Protein AF-A0A2P5YGM0-F1 (afdb_monomer_lite)

pLDDT: mean 76.45, std 23.01, range [28.39, 98.81]

Structure (mmCIF, N/CA/C/O backbone):
data_AF-A0A2P5YGM0-F1
#
_entry.id   AF-A0A2P5YGM0-F1
#
loop_
_atom_site.group_PDB
_atom_site.id
_atom_site.type_symbol
_atom_site.label_atom_id
_atom_site.label_alt_id
_atom_site.label_comp_id
_atom_site.label_asym_id
_atom_site.label_entity_id
_atom_site.label_seq_id
_atom_site.pdbx_PDB_ins_code
_atom_site.Cartn_x
_atom_site.Cartn_y
_atom_site.Cartn_z
_atom_site.occupancy
_atom_site.B_iso_or_equiv
_atom_site.auth_seq_id
_atom_site.auth_comp_id
_atom_site.auth_asym_id
_atom_site.auth_atom_id
_atom_site.pdbx_PDB_model_num
ATOM 1 N N . MET A 1 1 ? 9.571 -26.011 70.686 1.00 43.38 1 MET A N 1
ATOM 2 C CA . MET A 1 1 ? 8.141 -25.905 70.320 1.00 43.38 1 MET A CA 1
ATOM 3 C C . MET A 1 1 ? 8.052 -25.762 68.805 1.00 43.38 1 MET A C 1
ATOM 5 O O . MET A 1 1 ? 8.140 -24.656 68.299 1.00 43.38 1 MET A O 1
ATOM 9 N N . GLY A 1 2 ? 8.007 -26.881 68.075 1.00 46.72 2 GLY A N 1
ATOM 10 C CA . GLY A 1 2 ? 7.856 -26.886 66.615 1.00 46.72 2 GLY A CA 1
ATOM 11 C C . GLY A 1 2 ? 6.379 -27.016 66.264 1.00 46.72 2 GLY A C 1
ATOM 12 O O . GLY A 1 2 ? 5.784 -28.062 66.522 1.00 46.72 2 GLY A O 1
ATOM 13 N N . GLY A 1 3 ? 5.776 -25.937 65.766 1.00 52.31 3 GLY A N 1
ATOM 14 C CA . GLY A 1 3 ? 4.362 -25.896 65.406 1.00 52.31 3 GLY A CA 1
ATOM 15 C C . GLY A 1 3 ? 4.064 -26.832 64.237 1.00 52.31 3 GLY A C 1
ATOM 16 O O . GLY A 1 3 ? 4.643 -26.696 63.163 1.00 52.31 3 GLY A O 1
ATOM 17 N N . LYS A 1 4 ? 3.154 -27.785 64.453 1.00 53.56 4 LYS A N 1
ATOM 18 C CA . LYS A 1 4 ? 2.590 -28.628 63.397 1.00 53.56 4 LYS A CA 1
ATOM 19 C C . LYS A 1 4 ? 1.700 -27.749 62.522 1.00 53.56 4 LYS A C 1
ATOM 21 O O . LYS A 1 4 ? 0.548 -27.506 62.870 1.00 53.56 4 LYS A O 1
ATOM 26 N N . ILE A 1 5 ? 2.240 -27.255 61.412 1.00 55.25 5 ILE A N 1
ATOM 27 C CA . ILE A 1 5 ? 1.427 -26.648 60.358 1.00 55.25 5 ILE A CA 1
ATOM 28 C C . ILE A 1 5 ? 0.527 -27.762 59.818 1.00 55.25 5 ILE A C 1
ATOM 30 O O . ILE A 1 5 ? 0.999 -28.755 59.266 1.00 55.25 5 ILE A O 1
ATOM 34 N N . THR A 1 6 ? -0.772 -27.652 60.083 1.00 60.69 6 THR A N 1
ATOM 35 C CA . THR A 1 6 ? -1.773 -28.634 59.675 1.00 60.69 6 THR A CA 1
ATOM 36 C C . THR A 1 6 ? -1.881 -28.652 58.152 1.00 60.69 6 THR A C 1
ATOM 38 O O . THR A 1 6 ? -1.946 -27.613 57.502 1.00 60.69 6 THR A O 1
ATOM 41 N N . MET A 1 7 ? -1.916 -29.853 57.572 1.00 57.56 7 MET A N 1
ATOM 42 C CA . MET A 1 7 ? -1.918 -30.105 56.121 1.00 57.56 7 MET A CA 1
ATOM 43 C C . MET A 1 7 ? -3.051 -29.375 55.365 1.00 57.56 7 MET A C 1
ATOM 45 O O . MET A 1 7 ? -2.919 -29.074 54.183 1.00 57.56 7 MET A O 1
ATOM 49 N N . ALA A 1 8 ? -4.133 -29.016 56.065 1.00 53.56 8 ALA A N 1
ATOM 50 C CA . ALA A 1 8 ? -5.226 -28.196 55.544 1.00 53.56 8 ALA A CA 1
ATOM 51 C C . ALA A 1 8 ? -4.811 -26.741 55.237 1.00 53.56 8 ALA A C 1
ATOM 53 O O . ALA A 1 8 ? -5.267 -26.179 54.246 1.00 53.56 8 ALA A O 1
ATOM 54 N N . ALA A 1 9 ? -3.909 -26.143 56.026 1.00 55.66 9 ALA A N 1
ATOM 55 C CA . ALA A 1 9 ? -3.383 -24.801 55.757 1.00 55.66 9 ALA A CA 1
ATOM 56 C C . ALA A 1 9 ? -2.480 -24.783 54.509 1.00 55.66 9 ALA A C 1
ATOM 58 O O . ALA A 1 9 ? -2.493 -23.819 53.749 1.00 55.66 9 ALA A O 1
ATOM 59 N N . LEU A 1 10 ? -1.761 -25.882 54.247 1.00 53.88 10 LEU A N 1
ATOM 60 C CA . LEU A 1 10 ? -0.976 -26.070 53.022 1.00 53.88 10 LEU A CA 1
ATOM 61 C C . LEU A 1 10 ? -1.865 -26.186 51.772 1.00 53.88 10 LEU A C 1
ATOM 63 O O . LEU A 1 10 ? -1.528 -25.611 50.744 1.00 53.88 10 LEU A O 1
ATOM 67 N N . LEU A 1 11 ? -3.019 -26.855 51.864 1.00 52.53 11 LEU A N 1
ATOM 68 C CA . LEU A 1 11 ? -3.968 -27.008 50.750 1.00 52.53 11 LEU A CA 1
ATOM 69 C C . LEU A 1 11 ? -4.703 -25.706 50.383 1.00 52.53 11 LEU A C 1
ATOM 71 O O . LEU A 1 11 ? -4.914 -25.445 49.201 1.00 52.53 11 LEU A O 1
ATOM 75 N N . VAL A 1 12 ? -5.042 -24.857 51.360 1.00 54.00 12 VAL A N 1
ATOM 76 C CA . VAL A 1 12 ? -5.681 -23.550 51.095 1.00 54.00 12 VAL A CA 1
ATOM 77 C C . VAL A 1 12 ? -4.694 -22.554 50.470 1.00 54.00 12 VAL A C 1
ATOM 79 O O . VAL A 1 12 ? -5.065 -21.817 49.559 1.00 54.00 12 VAL A O 1
ATOM 82 N N . ILE A 1 13 ? -3.419 -22.576 50.879 1.00 54.00 13 ILE A N 1
ATOM 83 C CA . ILE A 1 13 ? -2.368 -21.747 50.260 1.00 54.00 13 ILE A CA 1
ATOM 84 C C . ILE A 1 13 ? -2.031 -22.253 48.844 1.00 54.00 13 ILE A C 1
ATOM 86 O O . ILE A 1 13 ? -1.757 -21.446 47.958 1.00 54.00 13 ILE A O 1
ATOM 90 N N . LEU A 1 14 ? -2.114 -23.564 48.581 1.00 50.53 14 LEU A N 1
ATOM 91 C CA . LEU A 1 14 ? -1.924 -24.113 47.231 1.00 50.53 14 LEU A CA 1
ATOM 92 C C . LEU A 1 14 ? -3.076 -23.740 46.276 1.00 50.53 14 LEU A C 1
ATOM 94 O O . LEU A 1 14 ? -2.826 -23.453 45.109 1.00 50.53 14 LEU A O 1
ATOM 98 N N . ALA A 1 15 ? -4.320 -23.683 46.767 1.00 50.81 15 ALA A N 1
ATOM 99 C CA . ALA A 1 15 ? -5.490 -23.309 45.965 1.00 50.81 15 ALA A CA 1
ATOM 100 C C . ALA A 1 15 ? -5.581 -21.796 45.673 1.00 50.81 15 ALA A C 1
ATOM 102 O O . ALA A 1 15 ? -6.051 -21.405 44.607 1.00 50.81 15 ALA A O 1
ATOM 103 N N . ALA A 1 16 ? -5.086 -20.933 46.569 1.00 50.22 16 ALA A N 1
ATOM 104 C CA . ALA A 1 16 ? -5.074 -19.480 46.359 1.00 50.22 16 ALA A CA 1
ATOM 105 C C . ALA A 1 16 ? -4.052 -19.008 45.300 1.00 50.22 16 ALA A C 1
ATOM 107 O O . ALA A 1 16 ? -4.175 -17.900 44.787 1.00 50.22 16 ALA A O 1
ATOM 108 N N . ASN A 1 17 ? -3.078 -19.848 44.926 1.00 45.28 17 ASN A N 1
ATOM 109 C CA . ASN A 1 17 ? -2.113 -19.561 43.856 1.00 45.28 17 ASN A CA 1
ATOM 110 C C . ASN A 1 17 ? -2.607 -19.969 42.449 1.00 45.28 17 ASN A C 1
ATOM 112 O O . ASN A 1 17 ? -1.866 -19.812 41.479 1.00 45.28 17 ASN A O 1
ATOM 116 N N . LEU A 1 18 ? -3.841 -20.480 42.314 1.00 44.69 18 LEU A N 1
ATOM 117 C CA . LEU A 1 18 ? -4.421 -20.900 41.027 1.00 44.69 18 LEU A CA 1
ATOM 118 C C . LEU A 1 18 ? -5.352 -19.869 40.365 1.00 44.69 18 LEU A C 1
ATOM 120 O O . LEU A 1 18 ? -5.967 -20.173 39.347 1.00 44.69 18 LEU A O 1
ATOM 124 N N . LEU A 1 19 ? -5.432 -18.642 40.880 1.00 44.03 19 LEU A N 1
ATOM 125 C CA . LEU A 1 19 ? -6.043 -17.524 40.154 1.00 44.03 19 LEU A CA 1
ATOM 126 C C . LEU A 1 19 ? -4.950 -16.754 39.410 1.00 44.03 19 LEU A C 1
ATOM 128 O O . LEU A 1 19 ? -4.608 -15.627 39.758 1.00 44.03 19 LEU A O 1
ATOM 132 N N . GLN A 1 20 ? -4.373 -17.380 38.384 1.00 43.25 20 GLN A N 1
ATOM 133 C CA . GLN A 1 20 ? -3.603 -16.637 37.391 1.00 43.25 20 GLN A CA 1
ATOM 134 C C . GLN A 1 20 ? -4.600 -15.839 36.549 1.00 43.25 20 GLN A C 1
ATOM 136 O O . GLN A 1 20 ? -5.158 -16.337 35.577 1.00 43.25 20 GLN A O 1
ATOM 141 N N . SER A 1 21 ? -4.874 -14.601 36.956 1.00 47.00 21 SER A N 1
ATOM 142 C CA . SER A 1 21 ? -5.505 -13.614 36.088 1.00 47.00 21 SER A CA 1
ATOM 143 C C . SER A 1 21 ? -4.561 -13.371 34.911 1.00 47.00 21 SER A C 1
ATOM 145 O O . SER A 1 21 ? -3.536 -12.703 35.062 1.00 47.00 21 SER A O 1
ATOM 147 N N . THR A 1 22 ? -4.860 -13.951 33.753 1.00 53.19 22 THR A N 1
ATOM 148 C CA . THR A 1 22 ? -4.164 -13.641 32.505 1.00 53.19 22 THR A CA 1
ATOM 149 C C . THR A 1 22 ? -4.556 -12.224 32.101 1.00 53.19 22 THR A C 1
ATOM 151 O O . THR A 1 22 ? -5.590 -12.014 31.469 1.00 53.19 22 THR A O 1
ATOM 154 N N . TYR A 1 23 ? -3.794 -11.223 32.539 1.00 60.94 23 TYR A N 1
ATOM 155 C CA . TYR A 1 23 ? -3.997 -9.858 32.067 1.00 60.94 23 TYR A CA 1
ATOM 156 C C . TYR A 1 23 ? -3.579 -9.802 30.597 1.00 60.94 23 TYR A C 1
ATOM 158 O O . TYR A 1 23 ? -2.412 -10.041 30.285 1.00 60.94 23 TYR A O 1
ATOM 166 N N . GLY A 1 24 ? -4.526 -9.509 29.704 1.00 73.94 24 GLY A N 1
ATOM 167 C CA . GLY A 1 24 ? -4.191 -9.155 28.329 1.00 73.94 24 GLY A CA 1
ATOM 168 C C . GLY A 1 24 ? -3.326 -7.894 28.287 1.00 73.94 24 GLY A C 1
ATOM 169 O O . GLY A 1 24 ? -3.369 -7.051 29.193 1.00 73.94 24 GLY A O 1
ATOM 170 N N . ARG A 1 25 ? -2.506 -7.772 27.245 1.00 86.94 25 ARG A N 1
ATOM 171 C CA . ARG A 1 25 ? -1.669 -6.596 26.991 1.00 86.94 25 ARG A CA 1
ATOM 172 C C . ARG A 1 25 ? -2.545 -5.379 26.734 1.00 86.94 25 ARG A C 1
ATOM 174 O O . ARG A 1 25 ? -3.664 -5.482 26.251 1.00 86.94 25 ARG A O 1
ATOM 181 N N . THR A 1 26 ? -2.032 -4.201 27.070 1.00 88.06 26 THR A N 1
ATOM 182 C CA . THR A 1 26 ? -2.697 -2.931 26.768 1.00 88.06 26 THR A CA 1
ATOM 183 C C . THR A 1 26 ? -1.887 -2.184 25.714 1.00 88.06 26 THR A C 1
ATOM 185 O O . THR A 1 26 ? -0.702 -1.939 25.929 1.00 88.06 26 THR A O 1
ATOM 188 N N . TYR A 1 27 ? -2.529 -1.801 24.612 1.00 92.56 27 TYR A N 1
ATOM 189 C CA . TYR A 1 27 ? -1.937 -1.043 23.512 1.00 92.56 27 TYR A CA 1
ATOM 190 C C . TYR A 1 27 ? -2.571 0.345 23.437 1.00 92.56 27 TYR A C 1
ATOM 192 O O . TYR A 1 27 ? -3.792 0.470 23.364 1.00 92.56 27 TYR A O 1
ATOM 200 N N . THR A 1 28 ? -1.751 1.392 23.452 1.00 94.81 28 THR A N 1
ATOM 201 C CA . THR A 1 28 ? -2.222 2.769 23.259 1.00 94.81 28 THR A CA 1
ATOM 202 C C . THR A 1 28 ? -2.234 3.091 21.772 1.00 94.81 28 THR A C 1
ATOM 204 O O . THR A 1 28 ? -1.173 3.190 21.167 1.00 94.81 28 THR A O 1
ATOM 207 N N . VAL A 1 29 ? -3.422 3.252 21.190 1.00 96.25 29 VAL A N 1
ATOM 208 C CA . VAL A 1 29 ? -3.609 3.492 19.752 1.00 96.25 29 VAL A CA 1
ATOM 209 C C . VAL A 1 29 ? -2.971 4.817 19.341 1.00 96.25 29 VAL A C 1
ATOM 211 O O . VAL A 1 29 ? -3.269 5.857 19.933 1.00 96.25 29 VAL A O 1
ATOM 214 N N . GLY A 1 30 ? -2.085 4.769 18.342 1.00 90.38 30 GLY A N 1
ATOM 215 C CA . GLY A 1 30 ? -1.293 5.911 17.881 1.00 90.38 30 GLY A CA 1
ATOM 216 C C . GLY A 1 30 ? -0.170 6.332 18.839 1.00 90.38 30 GLY A C 1
ATOM 217 O O . GLY A 1 30 ? 0.372 7.424 18.690 1.00 90.38 30 GLY A O 1
ATOM 218 N N . ASP A 1 31 ? 0.166 5.524 19.847 1.00 90.69 31 ASP A N 1
ATOM 219 C CA . ASP A 1 31 ? 1.214 5.786 20.843 1.00 90.69 31 ASP A CA 1
ATOM 220 C C . ASP A 1 31 ? 1.106 7.188 21.485 1.00 90.69 31 ASP A C 1
ATOM 222 O O . ASP A 1 31 ? 0.111 7.507 22.139 1.00 90.69 31 ASP A O 1
ATOM 226 N N . SER A 1 32 ? 2.124 8.041 21.331 1.00 86.56 32 SER A N 1
ATOM 227 C CA . SER A 1 32 ? 2.125 9.419 21.846 1.00 86.56 32 SER A CA 1
ATOM 228 C C . SER A 1 32 ? 1.265 10.381 21.019 1.00 86.56 32 SER A C 1
ATOM 230 O O . SER A 1 32 ? 0.883 11.436 21.522 1.00 86.56 32 SER A O 1
ATOM 232 N N . THR A 1 33 ? 0.946 10.022 19.772 1.00 89.88 33 THR A N 1
ATOM 233 C CA . THR A 1 33 ? 0.073 10.790 18.873 1.00 89.88 33 THR A CA 1
ATOM 234 C C . THR A 1 33 ? -1.400 10.661 19.275 1.00 89.88 33 THR A C 1
ATOM 236 O O . THR A 1 33 ? -2.141 11.641 19.161 1.00 89.88 33 THR A O 1
ATOM 239 N N . GLY A 1 34 ? -1.810 9.493 19.777 1.00 93.12 34 GLY A N 1
ATOM 240 C CA . GLY A 1 34 ? -3.189 9.205 20.180 1.00 93.12 34 GLY A CA 1
ATOM 241 C C . GLY A 1 34 ? -4.155 9.002 19.007 1.00 93.12 34 GLY A C 1
ATOM 242 O O . GLY A 1 34 ? -3.745 8.870 17.858 1.00 93.12 34 GLY A O 1
ATOM 243 N N . TRP A 1 35 ? -5.458 8.996 19.310 1.00 97.88 35 TRP A N 1
ATOM 244 C CA . TRP A 1 35 ? -6.546 8.819 18.346 1.00 97.88 35 TRP A CA 1
ATOM 245 C C . TRP A 1 35 ? -7.043 10.171 17.815 1.00 97.88 35 TRP A C 1
ATOM 247 O O . TRP A 1 35 ? -7.955 10.791 18.364 1.00 97.88 35 TRP A O 1
ATOM 257 N N . ARG A 1 36 ? -6.437 10.628 16.723 1.00 96.25 36 ARG A N 1
ATOM 258 C CA . ARG A 1 36 ? -6.759 11.855 15.979 1.00 96.25 36 ARG A CA 1
ATOM 259 C C . ARG A 1 36 ? -6.808 11.624 14.463 1.00 96.25 36 ARG A C 1
ATOM 261 O O . ARG A 1 36 ? -6.440 10.557 13.986 1.00 96.25 36 ARG A O 1
ATOM 268 N N . ILE A 1 37 ? -7.189 12.643 13.699 1.00 95.31 37 ILE A N 1
ATOM 269 C CA . ILE A 1 37 ? -6.966 12.642 12.247 1.00 95.31 37 ILE A CA 1
ATOM 270 C C . ILE A 1 37 ? -5.443 12.684 11.991 1.00 95.31 37 ILE A C 1
ATOM 272 O O . ILE A 1 37 ? -4.769 13.566 12.552 1.00 95.31 37 ILE A O 1
ATOM 276 N N . PRO A 1 38 ? -4.878 11.738 11.218 1.00 90.81 38 PRO A N 1
ATOM 277 C CA . PRO A 1 38 ? -3.488 11.797 10.784 1.00 90.81 38 PRO A CA 1
ATOM 278 C C . PRO A 1 38 ? -3.149 13.117 10.081 1.00 90.81 38 PRO A C 1
ATOM 280 O O . PRO A 1 38 ? -3.990 13.792 9.495 1.00 90.81 38 PRO A O 1
ATOM 283 N N . THR A 1 39 ? -1.894 13.537 10.187 1.00 82.50 39 THR A N 1
ATOM 284 C CA . THR A 1 39 ? -1.400 14.780 9.570 1.00 82.50 39 THR A CA 1
ATOM 285 C C . THR A 1 39 ? -0.560 14.455 8.340 1.00 82.50 39 THR A C 1
ATOM 287 O O . THR A 1 39 ? -0.045 13.348 8.239 1.00 82.50 39 THR A O 1
ATOM 290 N N . ASN A 1 40 ? -0.343 15.436 7.458 1.00 77.00 40 ASN A N 1
ATOM 291 C CA . ASN A 1 40 ? 0.450 15.288 6.226 1.00 77.00 40 ASN A CA 1
ATOM 292 C C . ASN A 1 40 ? -0.138 14.292 5.214 1.00 77.00 40 ASN A C 1
ATOM 294 O O . ASN A 1 40 ? 0.616 13.710 4.446 1.00 77.00 40 ASN A O 1
ATOM 298 N N . ASN A 1 41 ? -1.463 14.105 5.222 1.00 73.31 41 ASN A N 1
ATOM 299 C CA . ASN A 1 41 ? -2.163 13.151 4.354 1.00 73.31 41 ASN A CA 1
ATOM 300 C C . ASN A 1 41 ? -1.617 11.713 4.483 1.00 73.31 41 ASN A C 1
ATOM 302 O O . ASN A 1 41 ? -1.584 10.977 3.505 1.00 73.31 41 ASN A O 1
ATOM 306 N N . ASN A 1 42 ? -1.133 11.339 5.676 1.00 76.75 42 ASN A N 1
ATOM 307 C CA . ASN A 1 42 ? -0.729 9.966 5.965 1.00 76.75 42 ASN A CA 1
ATOM 308 C C . ASN A 1 42 ? -1.956 9.153 6.393 1.00 76.75 42 ASN A C 1
ATOM 310 O O . ASN A 1 42 ? -2.204 8.987 7.591 1.00 76.75 42 ASN A O 1
ATOM 314 N N . ASP A 1 43 ? -2.725 8.693 5.414 1.00 77.75 43 ASP A N 1
ATOM 315 C CA . ASP A 1 43 ? -3.945 7.925 5.662 1.00 77.75 43 ASP A CA 1
ATOM 316 C C . ASP A 1 43 ? -3.656 6.531 6.257 1.00 77.75 43 ASP A C 1
ATOM 318 O O . ASP A 1 43 ? -4.520 5.980 6.938 1.00 77.75 43 ASP A O 1
ATOM 322 N N . ASP A 1 44 ? -2.419 6.035 6.122 1.00 82.88 44 ASP A N 1
ATOM 323 C CA . ASP A 1 44 ? -1.964 4.721 6.601 1.00 82.88 44 ASP A CA 1
ATOM 324 C C . ASP A 1 44 ? -1.422 4.747 8.046 1.00 82.88 44 ASP A C 1
ATOM 326 O O . ASP A 1 44 ? -1.031 3.722 8.598 1.00 82.88 44 ASP A O 1
ATOM 330 N N . PHE A 1 45 ? -1.422 5.906 8.719 1.00 87.75 45 PHE A N 1
ATOM 331 C CA . PHE A 1 45 ? -0.787 6.086 10.035 1.00 87.75 45 PHE A CA 1
ATOM 332 C C . PHE A 1 45 ? -1.193 5.045 11.098 1.00 87.75 45 PHE A C 1
ATOM 334 O O . PHE A 1 45 ? -0.376 4.650 11.933 1.00 87.75 45 PHE A O 1
ATOM 341 N N . TYR A 1 46 ? -2.468 4.651 11.142 1.00 92.75 46 TYR A N 1
ATOM 342 C CA . TYR A 1 46 ? -2.935 3.667 12.124 1.00 92.75 46 TYR A CA 1
ATOM 343 C C . TYR A 1 46 ? -2.685 2.231 11.703 1.00 92.75 46 TYR A C 1
ATOM 345 O O . TYR A 1 46 ? -2.550 1.385 12.587 1.00 92.75 46 TYR A O 1
ATOM 353 N N . ASP A 1 47 ? -2.594 1.981 10.403 1.00 86.00 47 ASP A N 1
ATOM 354 C CA . ASP A 1 47 ? -2.221 0.682 9.863 1.00 86.00 47 ASP A CA 1
ATOM 355 C C . ASP A 1 47 ? -0.728 0.450 10.175 1.00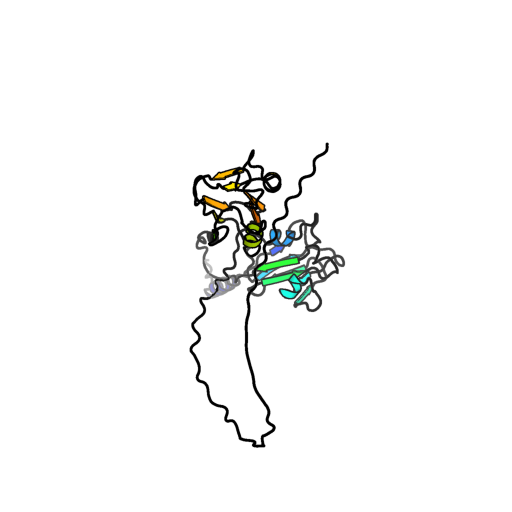 86.00 47 ASP A C 1
ATOM 357 O O . ASP A 1 47 ? -0.388 -0.525 10.846 1.00 86.00 47 ASP A O 1
ATOM 361 N N . ASP A 1 48 ? 0.130 1.449 9.923 1.00 83.62 48 ASP A N 1
ATOM 362 C CA . ASP A 1 48 ? 1.531 1.491 10.380 1.00 83.62 48 ASP A CA 1
ATOM 363 C C . ASP A 1 48 ? 1.655 1.317 11.904 1.00 83.62 48 ASP A C 1
ATOM 365 O O . ASP A 1 48 ? 2.583 0.689 12.424 1.00 83.62 48 ASP A O 1
ATOM 369 N N . TRP A 1 49 ? 0.734 1.913 12.670 1.00 89.56 49 TRP A N 1
ATOM 370 C CA . TRP A 1 49 ? 0.720 1.739 14.118 1.00 89.56 49 TRP A CA 1
ATOM 371 C C . TRP A 1 49 ? 0.299 0.322 14.511 1.00 89.56 49 TRP A C 1
ATOM 373 O O . TRP A 1 49 ? 0.806 -0.190 15.506 1.00 89.56 49 TRP A O 1
ATOM 383 N N . ALA A 1 50 ? -0.620 -0.325 13.805 1.00 88.75 50 ALA A N 1
ATOM 384 C CA . ALA A 1 50 ? -1.014 -1.698 14.103 1.00 88.75 50 ALA A CA 1
ATOM 385 C C . ALA A 1 50 ? 0.119 -2.691 13.798 1.00 88.75 50 ALA A C 1
ATOM 387 O O . ALA A 1 50 ? 0.216 -3.733 14.455 1.00 88.75 50 ALA A O 1
ATOM 388 N N . ASP A 1 51 ? 1.012 -2.340 12.873 1.00 77.00 51 ASP A N 1
ATOM 389 C CA . ASP A 1 51 ? 2.105 -3.197 12.437 1.00 77.00 51 ASP A CA 1
ATOM 390 C C . ASP A 1 51 ? 3.025 -3.657 13.582 1.00 77.00 51 ASP A C 1
ATOM 392 O O . ASP A 1 51 ? 3.357 -2.937 14.534 1.00 77.00 51 ASP A O 1
ATOM 396 N N . ASN A 1 52 ? 3.481 -4.909 13.464 1.00 68.50 52 ASN A N 1
ATOM 397 C CA . ASN A 1 52 ? 4.330 -5.625 14.428 1.00 68.50 52 ASN A CA 1
ATOM 398 C C . ASN A 1 52 ? 3.721 -5.813 15.831 1.00 68.50 52 ASN A C 1
ATOM 400 O O . ASN A 1 52 ? 4.446 -6.133 16.780 1.00 68.50 52 ASN A O 1
ATOM 404 N N . LYS A 1 53 ? 2.406 -5.626 15.992 1.00 81.44 53 LYS A N 1
ATOM 405 C CA . LYS A 1 53 ? 1.698 -5.921 17.241 1.00 81.44 53 LYS A CA 1
ATOM 406 C C . LYS A 1 53 ? 0.916 -7.219 17.098 1.00 81.44 53 LYS A C 1
ATOM 408 O O . LYS A 1 53 ? 0.087 -7.379 16.212 1.00 81.44 53 LYS A O 1
ATOM 413 N N . ASP A 1 54 ? 1.165 -8.142 18.020 1.00 84.25 54 ASP A N 1
ATOM 414 C CA . ASP A 1 54 ? 0.354 -9.345 18.162 1.00 84.25 54 ASP A CA 1
ATOM 415 C C . ASP A 1 54 ? -0.808 -9.046 19.105 1.00 84.25 54 ASP A C 1
ATOM 417 O O . ASP A 1 54 ? -0.626 -8.953 20.326 1.00 84.25 54 ASP A O 1
ATOM 421 N N . PHE A 1 55 ? -1.998 -8.889 18.533 1.00 89.38 55 PHE A N 1
ATOM 422 C CA . PHE A 1 55 ? -3.223 -8.739 19.302 1.00 89.38 55 PHE A CA 1
ATOM 423 C C . PHE A 1 55 ? -3.804 -10.113 19.622 1.00 89.38 55 PHE A C 1
ATOM 425 O O . PHE A 1 55 ? -4.097 -10.925 18.740 1.00 89.38 55 PHE A O 1
ATOM 432 N N . LEU A 1 56 ? -3.975 -10.384 20.910 1.00 87.25 56 LEU A N 1
ATOM 433 C CA . LEU A 1 56 ? -4.561 -11.617 21.409 1.00 87.25 56 LEU A CA 1
ATOM 434 C C . LEU A 1 56 ? -5.914 -11.351 22.059 1.00 87.25 56 LEU A C 1
ATOM 436 O O . LEU A 1 56 ? -6.184 -10.271 22.586 1.00 87.25 56 LEU A O 1
ATOM 440 N N . VAL A 1 57 ? -6.763 -12.377 22.070 1.00 83.88 57 VAL A N 1
ATOM 441 C CA . VAL A 1 57 ? -7.991 -12.350 22.865 1.00 83.88 57 VAL A CA 1
ATOM 442 C C . VAL A 1 57 ? -7.642 -12.048 24.325 1.00 83.88 57 VAL A C 1
ATOM 444 O O . VAL A 1 57 ? -6.827 -12.733 24.940 1.00 83.88 57 VAL A O 1
ATOM 447 N N . GLY A 1 58 ? -8.290 -11.025 24.876 1.00 81.88 58 GLY A N 1
ATOM 448 C CA . GLY A 1 58 ? -8.063 -10.489 26.214 1.00 81.88 58 GLY A CA 1
ATOM 449 C C . GLY A 1 58 ? -7.273 -9.179 26.231 1.00 81.88 58 GLY A C 1
ATOM 450 O O . GLY A 1 58 ? -7.356 -8.460 27.230 1.00 81.88 58 GLY A O 1
ATOM 451 N N . ASP A 1 59 ? -6.557 -8.840 25.155 1.00 92.25 59 ASP A N 1
ATOM 452 C CA . ASP A 1 59 ? -5.829 -7.574 25.043 1.00 92.25 59 ASP A CA 1
ATOM 453 C C . ASP A 1 59 ? -6.785 -6.370 25.013 1.00 92.25 59 ASP A C 1
ATOM 455 O O . ASP A 1 59 ? -7.982 -6.488 24.742 1.00 92.25 59 ASP A O 1
ATOM 459 N N . VAL A 1 60 ? -6.262 -5.186 25.329 1.00 93.81 60 VAL A N 1
ATOM 460 C CA . VAL A 1 60 ? -7.022 -3.938 25.445 1.00 93.81 60 VAL A CA 1
ATOM 461 C C . VAL A 1 60 ? -6.421 -2.867 24.546 1.00 93.81 60 VAL A C 1
ATOM 463 O O . VAL A 1 60 ? -5.264 -2.490 24.722 1.00 93.81 60 VAL A O 1
ATOM 466 N N . LEU A 1 61 ? -7.226 -2.308 23.647 1.00 97.56 61 LEU A N 1
ATOM 467 C CA . LEU A 1 61 ? -6.903 -1.087 22.915 1.00 97.56 61 LEU A CA 1
ATOM 468 C C . LEU A 1 61 ? -7.334 0.140 23.724 1.00 97.56 61 LEU A C 1
ATOM 470 O O . LEU A 1 61 ? -8.456 0.201 24.234 1.00 97.56 61 LEU A O 1
ATOM 474 N N . VAL A 1 62 ? -6.447 1.125 23.839 1.00 96.94 62 VAL A N 1
ATOM 475 C CA . VAL A 1 62 ? -6.695 2.400 24.517 1.00 96.94 62 VAL A CA 1
ATOM 476 C C . VAL A 1 62 ? -6.623 3.523 23.498 1.00 96.94 62 VAL A C 1
ATOM 478 O O . VAL A 1 62 ? -5.550 3.860 23.007 1.00 96.94 62 VAL A O 1
ATOM 481 N N . PHE A 1 63 ? -7.768 4.128 23.212 1.00 98.06 63 PHE A N 1
ATOM 482 C CA . PHE A 1 63 ? -7.882 5.256 22.299 1.00 98.06 63 PHE A CA 1
ATOM 483 C C . PHE A 1 63 ? -7.917 6.551 23.107 1.00 98.06 63 PHE A C 1
ATOM 485 O O . PHE A 1 63 ? -8.903 6.851 23.786 1.00 98.06 63 PHE A O 1
ATOM 492 N N . ASN A 1 64 ? -6.839 7.328 23.033 1.00 89.56 64 ASN A N 1
ATOM 493 C CA . ASN A 1 64 ? -6.737 8.625 23.700 1.00 89.56 64 ASN A CA 1
ATOM 494 C C . ASN A 1 64 ? -7.218 9.735 22.763 1.00 89.56 64 ASN A C 1
ATOM 496 O O . ASN A 1 64 ? -6.600 9.962 21.728 1.00 89.56 64 ASN A O 1
ATOM 500 N N . PHE A 1 65 ? -8.288 10.439 23.133 1.00 95.62 65 PHE A N 1
ATOM 501 C CA . PHE A 1 65 ? -8.822 11.566 22.367 1.00 95.62 65 PHE A CA 1
ATOM 502 C C . PHE A 1 65 ? -9.607 12.541 23.254 1.00 95.62 65 PHE A C 1
ATOM 504 O O . PHE A 1 65 ? -10.065 12.182 24.340 1.00 95.62 65 PHE A O 1
ATOM 511 N N . THR A 1 66 ? -9.790 13.773 22.778 1.00 91.81 66 THR A N 1
ATOM 512 C CA . THR A 1 66 ? -10.598 14.797 23.457 1.00 91.81 66 THR A CA 1
ATOM 513 C C . THR A 1 66 ? -12.092 14.552 23.230 1.00 91.81 66 THR A C 1
ATOM 515 O O . THR A 1 66 ? -12.544 14.432 22.089 1.00 91.81 66 THR A O 1
ATOM 518 N N . ASN A 1 67 ? -12.883 14.528 24.309 1.00 92.38 67 ASN A N 1
ATOM 519 C CA . ASN A 1 67 ? -14.341 14.369 24.239 1.00 92.38 67 ASN A CA 1
ATOM 520 C C . ASN A 1 67 ? -14.977 15.416 23.314 1.00 92.38 67 ASN A C 1
ATOM 522 O O . ASN A 1 67 ? -14.678 16.605 23.411 1.00 92.38 67 ASN A O 1
ATOM 526 N N . GLY A 1 68 ? -15.871 14.967 22.433 1.00 93.31 68 GLY A N 1
ATOM 527 C CA . GLY A 1 68 ? -16.548 15.825 21.457 1.00 93.31 68 GLY A CA 1
ATOM 528 C C . GLY A 1 68 ? -15.721 16.173 20.214 1.00 93.31 68 GLY A C 1
ATOM 529 O O . GLY A 1 68 ? -16.296 16.694 19.266 1.00 93.31 68 GLY A O 1
ATOM 530 N N . GLN A 1 69 ? -14.416 15.866 20.181 1.00 94.31 69 GLN A N 1
ATOM 531 C CA . GLN A 1 69 ? -13.576 16.027 18.982 1.00 94.31 69 GLN A CA 1
ATOM 532 C C . GLN A 1 69 ? -13.391 14.727 18.209 1.00 94.31 69 GLN A C 1
ATOM 534 O O . GLN A 1 69 ? -13.214 14.772 17.001 1.00 94.31 69 GLN A O 1
ATOM 539 N N . HIS A 1 70 ? -13.431 13.582 18.891 1.00 97.88 70 HIS A N 1
ATOM 540 C CA . HIS A 1 70 ? -13.364 12.260 18.274 1.00 97.88 70 HIS A CA 1
ATOM 541 C C . HIS A 1 70 ? -14.284 11.290 19.021 1.00 97.88 70 HIS A C 1
ATOM 543 O O . HIS A 1 70 ? -14.777 11.574 20.116 1.00 97.88 70 HIS A O 1
ATOM 549 N N . ASN A 1 71 ? -14.513 10.136 18.413 1.00 98.12 71 ASN A N 1
ATOM 550 C CA . ASN A 1 71 ? -15.136 8.969 19.021 1.00 98.12 71 ASN A CA 1
ATOM 551 C C . ASN A 1 71 ? -14.472 7.708 18.450 1.00 98.12 71 ASN A C 1
ATOM 553 O O . ASN A 1 71 ? -13.673 7.791 17.514 1.00 98.12 71 ASN A O 1
ATOM 557 N N . VAL A 1 72 ? -14.798 6.554 19.023 1.00 98.62 72 VAL A N 1
ATOM 558 C CA . VAL A 1 72 ? -14.394 5.248 18.496 1.00 98.62 72 VAL A CA 1
ATOM 559 C C . VAL A 1 72 ? -15.656 4.468 18.190 1.00 98.62 72 VAL A C 1
ATOM 561 O O . VAL A 1 72 ? -16.493 4.260 19.071 1.00 98.62 72 VAL A O 1
ATOM 564 N N . VAL A 1 73 ? -15.801 4.069 16.935 1.00 98.44 73 VAL A N 1
ATOM 565 C CA . VAL A 1 73 ? -16.936 3.302 16.436 1.00 98.44 73 VAL A CA 1
ATOM 566 C C . VAL A 1 73 ? -16.396 1.993 15.887 1.00 98.44 73 VAL A C 1
ATOM 568 O O . VAL A 1 73 ? -15.613 2.006 14.943 1.00 98.44 73 VAL A O 1
ATOM 571 N N . GLU A 1 74 ? -16.795 0.872 16.478 1.00 97.62 74 GLU A N 1
ATOM 572 C CA . GLU A 1 74 ? -16.533 -0.443 15.894 1.00 97.62 74 GLU A CA 1
ATOM 573 C C . GLU A 1 74 ? -17.553 -0.687 14.783 1.00 97.62 74 GLU A C 1
ATOM 575 O O . GLU A 1 74 ? -18.759 -0.511 14.987 1.00 97.62 74 GLU A O 1
ATOM 580 N N . VAL A 1 75 ? -17.079 -1.083 13.610 1.00 95.81 75 VAL A N 1
ATOM 581 C CA . VAL A 1 75 ? -17.895 -1.286 12.410 1.00 95.81 75 VAL A CA 1
ATOM 582 C C . VAL A 1 75 ? -17.599 -2.645 11.778 1.00 95.81 75 VAL A C 1
ATOM 584 O O . VAL A 1 75 ? -16.690 -3.365 12.184 1.00 95.81 75 VAL A O 1
ATOM 587 N N . THR A 1 76 ? -18.410 -3.023 10.794 1.00 86.31 76 THR A N 1
ATOM 588 C CA . THR A 1 76 ? -18.100 -4.139 9.891 1.00 86.31 76 THR A CA 1
ATOM 589 C C . THR A 1 76 ? -17.009 -3.731 8.898 1.00 86.31 76 THR A C 1
ATOM 591 O O . THR A 1 76 ? -16.781 -2.539 8.706 1.00 86.31 76 THR A O 1
ATOM 594 N N . GLU A 1 77 ? -16.397 -4.696 8.210 1.00 84.44 77 GLU A N 1
ATOM 595 C CA . GLU A 1 77 ? -15.430 -4.446 7.126 1.00 84.44 77 GLU A CA 1
ATOM 596 C C . GLU A 1 77 ? -15.985 -3.472 6.071 1.00 84.44 77 GLU A C 1
ATOM 598 O O . GLU A 1 77 ? -15.433 -2.398 5.858 1.00 84.44 77 GLU A O 1
ATOM 603 N N . GLY A 1 78 ? -17.176 -3.742 5.525 1.00 77.44 78 GLY A N 1
ATOM 604 C CA . GLY A 1 78 ? -17.808 -2.820 4.572 1.00 77.44 78 GLY A CA 1
ATOM 605 C C . GLY A 1 78 ? -18.129 -1.438 5.163 1.00 77.44 78 GLY A C 1
ATOM 606 O O . GLY A 1 78 ? -18.148 -0.443 4.442 1.00 77.44 78 GLY A O 1
ATOM 607 N N . GLY A 1 79 ? -18.368 -1.345 6.477 1.00 85.75 79 GLY A N 1
ATOM 608 C CA . GLY A 1 79 ? -18.509 -0.065 7.176 1.00 85.75 79 GLY A CA 1
ATOM 609 C C . GLY A 1 79 ? -17.182 0.684 7.315 1.00 85.75 79 GLY A C 1
ATOM 610 O O . GLY A 1 79 ? -17.158 1.907 7.214 1.00 85.75 79 GLY A O 1
ATOM 611 N N . TYR A 1 80 ? -16.080 -0.034 7.501 1.00 95.44 80 TYR A N 1
ATOM 612 C CA . TYR A 1 80 ? -14.730 0.514 7.550 1.00 95.44 80 TYR A CA 1
ATOM 613 C C . TYR A 1 80 ? -14.283 1.034 6.182 1.00 95.44 80 TYR A C 1
ATOM 615 O O . TYR A 1 80 ? -13.823 2.175 6.090 1.00 95.44 80 TYR A O 1
ATOM 623 N N . ASP A 1 81 ? -14.489 0.259 5.117 1.00 88.81 81 ASP A N 1
ATOM 624 C CA . ASP A 1 81 ? -14.140 0.643 3.742 1.00 88.81 81 ASP A CA 1
ATOM 625 C C . ASP A 1 81 ? -14.938 1.859 3.274 1.00 88.81 81 ASP A C 1
ATOM 627 O O . ASP A 1 81 ? -14.387 2.806 2.718 1.00 88.81 81 ASP A O 1
ATOM 631 N N . ALA A 1 82 ? -16.239 1.877 3.570 1.00 92.69 82 ALA A N 1
ATOM 632 C CA . ALA A 1 82 ? -17.123 2.977 3.199 1.00 92.69 82 ALA A CA 1
ATOM 633 C C . ALA A 1 82 ? -17.086 4.166 4.178 1.00 92.69 82 ALA A C 1
ATOM 635 O O . ALA A 1 82 ? -17.838 5.124 3.987 1.00 92.69 82 ALA A O 1
ATOM 636 N N . CYS A 1 83 ? -16.289 4.103 5.252 1.00 96.25 83 CYS A N 1
ATOM 637 C CA . CYS A 1 83 ? -16.312 5.076 6.350 1.00 96.25 83 CYS A CA 1
ATOM 638 C C . CYS A 1 83 ? -17.727 5.366 6.890 1.00 96.25 83 CYS A C 1
ATOM 640 O O . CYS A 1 83 ? -18.108 6.504 7.176 1.00 96.25 83 CYS A O 1
ATOM 642 N N . ASN A 1 84 ? -18.528 4.312 7.031 1.00 95.56 84 ASN A N 1
ATOM 643 C CA . ASN A 1 84 ? -19.932 4.375 7.388 1.00 95.56 84 ASN A CA 1
ATOM 644 C C . ASN A 1 84 ? -20.166 3.978 8.854 1.00 95.56 84 ASN A C 1
ATOM 646 O O . ASN A 1 84 ? -20.106 2.805 9.219 1.00 95.56 84 ASN A O 1
ATOM 650 N N . ALA A 1 85 ? -20.534 4.964 9.674 1.00 95.69 85 ALA A N 1
ATOM 651 C CA . ALA A 1 85 ? -20.866 4.784 11.089 1.00 95.69 85 ALA A CA 1
ATOM 652 C C . ALA A 1 85 ? -22.374 4.590 11.372 1.00 95.69 85 ALA A C 1
ATOM 654 O O . ALA A 1 85 ? -22.779 4.624 12.532 1.00 95.69 85 ALA A O 1
ATOM 655 N N . ALA A 1 86 ? -23.229 4.422 10.354 1.00 92.12 86 ALA A N 1
ATOM 656 C CA . ALA A 1 86 ? -24.688 4.396 10.531 1.00 92.12 86 ALA A CA 1
ATOM 657 C C . ALA A 1 86 ? -25.208 3.146 11.264 1.00 92.12 86 ALA A C 1
ATOM 659 O O . ALA A 1 86 ? -26.236 3.218 11.932 1.00 92.12 86 ALA A O 1
ATOM 660 N N . ASN A 1 87 ? -24.503 2.015 11.147 1.00 87.50 87 ASN A N 1
ATOM 661 C CA . ASN A 1 87 ? -24.865 0.744 11.782 1.00 87.50 87 ASN A CA 1
ATOM 662 C C . ASN A 1 87 ? -23.667 0.184 12.567 1.00 87.50 87 ASN A C 1
ATOM 664 O O . ASN A 1 87 ? -23.028 -0.768 12.111 1.00 87.50 87 ASN A O 1
ATOM 668 N N . PRO A 1 88 ? -23.308 0.801 13.705 1.00 93.94 88 PRO A N 1
ATOM 669 C CA . PRO A 1 88 ? -22.121 0.417 14.448 1.00 93.94 88 PRO A CA 1
ATOM 670 C C . PRO A 1 88 ? -22.332 -0.897 15.206 1.00 93.94 88 PRO A C 1
ATOM 672 O O . PRO A 1 88 ? -23.425 -1.178 15.700 1.00 93.94 88 PRO A O 1
ATOM 675 N N . VAL A 1 89 ? -21.259 -1.672 15.361 1.00 87.25 89 VAL A N 1
ATOM 676 C CA . VAL A 1 89 ? -21.199 -2.792 16.312 1.00 87.25 89 VAL A CA 1
ATOM 677 C C . VAL A 1 89 ? -21.159 -2.243 17.738 1.00 87.25 89 VAL A C 1
ATOM 679 O O . VAL A 1 89 ? -21.877 -2.715 18.619 1.00 87.25 89 VAL A O 1
ATOM 682 N N . SER A 1 90 ? -20.345 -1.210 17.965 1.00 92.62 90 SER A N 1
ATOM 683 C CA . SER A 1 90 ? -20.261 -0.499 19.238 1.00 92.62 90 SER A CA 1
ATOM 684 C C . SER A 1 90 ? -19.813 0.952 19.034 1.00 92.62 90 SER A C 1
ATOM 686 O O . SER A 1 90 ? -19.286 1.325 17.986 1.00 92.62 90 SER A O 1
ATOM 688 N N . THR A 1 91 ? -20.068 1.821 20.013 1.00 96.12 91 THR A N 1
ATOM 689 C CA . THR A 1 91 ? -19.657 3.232 19.959 1.00 96.12 91 THR A CA 1
ATOM 690 C C . THR A 1 91 ? -19.254 3.723 21.339 1.00 96.12 91 THR A C 1
ATOM 692 O O . THR A 1 91 ? -19.992 3.547 22.308 1.00 96.12 91 THR A O 1
ATOM 695 N N . VAL A 1 92 ? -18.102 4.389 21.415 1.00 95.62 92 VAL A N 1
ATOM 696 C CA . VAL A 1 92 ? -17.600 5.054 22.619 1.00 95.62 92 VAL A CA 1
ATOM 697 C C . VAL A 1 92 ? -17.289 6.512 22.290 1.00 95.62 92 VAL A C 1
ATOM 699 O O . VAL A 1 92 ? -16.424 6.811 21.469 1.00 95.62 92 VAL A O 1
ATOM 702 N N . SER A 1 93 ? -17.998 7.438 22.934 1.00 95.56 93 SER A N 1
ATOM 703 C CA . SER A 1 93 ? -17.899 8.883 22.676 1.00 95.56 93 SER A CA 1
ATOM 704 C C . SER A 1 93 ? -17.054 9.649 23.700 1.00 95.56 93 SER A C 1
ATOM 706 O O . SER A 1 93 ? -16.949 10.872 23.615 1.00 95.56 93 SER A O 1
ATOM 708 N N . THR A 1 94 ? -16.475 8.954 24.683 1.00 93.94 94 THR A N 1
ATOM 709 C CA . THR A 1 94 ? -15.635 9.548 25.731 1.00 93.94 94 THR A CA 1
ATOM 710 C C . THR A 1 94 ? -14.257 8.903 25.769 1.00 93.94 94 THR A C 1
ATOM 712 O O . THR A 1 94 ? -14.152 7.679 25.840 1.00 93.94 94 THR A O 1
ATOM 715 N N . GLY A 1 95 ? -13.216 9.730 25.758 1.00 92.56 95 GLY A N 1
ATOM 716 C CA . GLY A 1 95 ? -11.824 9.340 25.904 1.00 92.56 95 GLY A CA 1
ATOM 717 C C . GLY A 1 95 ? -11.349 9.358 27.369 1.00 92.56 95 GLY A C 1
ATOM 718 O O . GLY A 1 95 ? -11.895 10.105 28.187 1.00 92.56 95 GLY A O 1
ATOM 719 N N . PRO A 1 96 ? -10.313 8.572 27.713 1.00 95.00 96 PRO A N 1
ATOM 720 C CA . PRO A 1 96 ? -9.729 7.525 26.882 1.00 95.00 96 PRO A CA 1
ATOM 721 C C . PRO A 1 96 ? -10.665 6.309 26.790 1.00 95.00 96 PRO A C 1
ATOM 723 O O . PRO A 1 96 ? -11.074 5.751 27.810 1.00 95.00 96 PRO A O 1
ATOM 726 N N . ALA A 1 97 ? -11.002 5.885 25.571 1.00 95.19 97 ALA A N 1
ATOM 727 C CA . ALA A 1 97 ? -11.825 4.697 25.368 1.00 95.19 97 ALA A CA 1
ATOM 728 C C . ALA A 1 97 ? -10.961 3.447 25.549 1.00 95.19 97 ALA A C 1
ATOM 730 O O . ALA A 1 97 ? -9.844 3.384 25.038 1.00 95.19 97 ALA A O 1
ATOM 731 N N . ARG A 1 98 ? -11.472 2.451 26.278 1.00 95.31 98 ARG A N 1
ATOM 732 C CA . ARG A 1 98 ? -10.789 1.174 26.522 1.00 95.31 98 ARG A CA 1
ATOM 733 C C . ARG A 1 98 ? -11.633 0.048 25.942 1.00 95.31 98 ARG A C 1
ATOM 735 O O . ARG A 1 98 ? -12.742 -0.175 26.422 1.00 95.31 98 ARG A O 1
ATOM 742 N N . ILE A 1 99 ? -11.117 -0.640 24.931 1.00 94.62 99 ILE A N 1
ATOM 743 C CA . ILE A 1 99 ? -11.821 -1.710 24.219 1.00 94.62 99 ILE A CA 1
ATOM 744 C C . ILE A 1 99 ? -11.061 -3.015 24.422 1.00 94.62 99 ILE A C 1
ATOM 746 O O . ILE A 1 99 ? -9.901 -3.118 24.038 1.00 94.62 99 ILE A O 1
ATOM 750 N N . THR A 1 100 ? -11.707 -4.008 25.033 1.00 91.19 100 THR A N 1
ATOM 751 C CA . THR A 1 100 ? -11.147 -5.359 25.169 1.00 91.19 100 THR A CA 1
ATOM 752 C C . THR A 1 100 ? -11.434 -6.174 23.912 1.00 91.19 100 THR A C 1
ATOM 754 O O . THR A 1 100 ? -12.589 -6.313 23.509 1.00 91.19 100 THR A O 1
ATOM 757 N N . LEU A 1 101 ? -10.390 -6.761 23.336 1.00 90.75 101 LEU A N 1
ATOM 758 C CA . LEU A 1 101 ? -10.452 -7.665 22.194 1.00 90.75 101 LEU A CA 1
ATOM 759 C C . LEU A 1 101 ? -10.922 -9.036 22.687 1.00 90.75 101 LEU A C 1
ATOM 761 O O . LEU A 1 101 ? -10.157 -9.825 23.228 1.00 90.75 101 LEU A O 1
ATOM 765 N N . ASN A 1 102 ? -12.224 -9.290 22.608 1.00 84.94 102 ASN A N 1
ATOM 766 C CA . ASN A 1 102 ? -12.882 -10.429 23.253 1.00 84.94 102 ASN A CA 1
ATOM 767 C C . ASN A 1 102 ? -13.161 -11.626 22.331 1.00 84.94 102 ASN A C 1
ATOM 769 O O . ASN A 1 102 ? -13.678 -12.640 22.802 1.00 84.94 102 ASN A O 1
ATOM 773 N N . ARG A 1 103 ? -12.848 -11.520 21.040 1.00 83.56 103 ARG A N 1
ATOM 774 C CA . ARG A 1 103 ? -13.018 -12.589 20.054 1.00 83.56 103 ARG A CA 1
ATOM 775 C C . ARG A 1 103 ? -11.831 -12.619 19.106 1.00 83.56 103 ARG A C 1
ATOM 777 O O . ARG A 1 103 ? -11.107 -11.641 18.979 1.00 83.56 103 ARG A O 1
ATOM 784 N N . THR A 1 104 ? -11.631 -13.756 18.461 1.00 77.00 104 THR A N 1
ATOM 785 C CA . THR A 1 104 ? -10.663 -13.876 17.371 1.00 77.00 104 THR A CA 1
ATOM 786 C C . THR A 1 104 ? -11.216 -13.277 16.080 1.00 77.00 104 THR A C 1
ATOM 788 O O . THR A 1 104 ? -12.433 -13.266 15.889 1.00 77.00 104 THR A O 1
ATOM 791 N N . GLY A 1 105 ? -10.330 -12.894 15.165 1.00 77.56 105 GLY A N 1
ATOM 792 C CA . GLY A 1 105 ? -10.660 -12.328 13.859 1.00 77.56 105 GLY A CA 1
ATOM 793 C C . GLY A 1 105 ? -10.474 -10.815 13.807 1.00 77.56 105 GLY A C 1
ATOM 794 O O . GLY A 1 105 ? -9.907 -10.217 14.721 1.00 77.56 105 GLY A O 1
ATOM 795 N N . GLU A 1 106 ? -10.951 -10.220 12.720 1.00 86.12 106 GLU A N 1
ATOM 796 C CA . GLU A 1 106 ? -10.773 -8.799 12.433 1.00 86.12 106 GLU A CA 1
ATOM 797 C C . GLU A 1 106 ? -11.679 -7.912 13.295 1.00 86.12 106 GLU A C 1
ATOM 799 O O . GLU A 1 106 ? -12.878 -8.169 13.483 1.00 86.12 106 GLU A O 1
ATOM 804 N N . TYR A 1 107 ? -11.094 -6.826 13.787 1.00 92.88 107 TYR A N 1
ATOM 805 C CA . TYR A 1 107 ? -11.809 -5.686 14.338 1.00 92.88 107 TYR A CA 1
ATOM 806 C C . TYR A 1 107 ? -11.528 -4.459 13.489 1.00 92.88 107 TYR A C 1
ATOM 808 O O . TYR A 1 107 ? -10.379 -4.175 13.167 1.00 92.88 107 TYR A O 1
ATOM 816 N N . TYR A 1 108 ? -12.577 -3.688 13.220 1.00 95.75 108 TYR A N 1
ATOM 817 C CA . TYR A 1 108 ? -12.479 -2.452 12.465 1.00 95.75 108 TYR A CA 1
ATOM 818 C C . TYR A 1 108 ? -13.026 -1.300 13.296 1.00 95.75 108 TYR A C 1
ATOM 820 O O . TYR A 1 108 ? -14.180 -1.323 13.731 1.00 95.75 108 TYR A O 1
ATOM 828 N N . PHE A 1 109 ? -12.200 -0.284 13.509 1.00 98.62 109 PHE A N 1
ATOM 829 C CA . PHE A 1 109 ? -12.532 0.907 14.276 1.00 98.62 109 PHE A CA 1
ATOM 830 C C . PHE A 1 109 ? -12.407 2.145 13.398 1.00 98.62 109 PHE A C 1
ATOM 832 O O . PHE A 1 109 ? -11.445 2.292 12.652 1.00 98.62 109 PHE A O 1
ATOM 839 N N . ILE A 1 110 ? -13.357 3.068 13.510 1.00 98.44 110 ILE A N 1
ATOM 840 C CA . ILE A 1 110 ? -13.329 4.358 12.813 1.00 98.44 110 ILE A CA 1
ATOM 841 C C . ILE A 1 110 ? -13.693 5.492 13.768 1.00 98.44 110 ILE A C 1
ATOM 843 O O . ILE A 1 110 ? -14.346 5.277 14.794 1.00 98.44 110 ILE A O 1
ATOM 847 N N . CYS A 1 111 ? -13.317 6.723 13.421 1.00 98.38 111 CYS A N 1
ATOM 848 C CA . CYS A 1 111 ? -13.992 7.892 13.967 1.00 98.38 111 CYS A CA 1
ATOM 849 C C . CYS A 1 111 ? -15.212 8.213 13.097 1.00 98.38 111 CYS A C 1
ATOM 851 O O . CYS A 1 111 ? -15.090 8.500 11.909 1.00 98.38 111 CYS A O 1
ATOM 853 N N . GLY A 1 112 ? -16.401 8.174 13.698 1.00 97.75 112 GLY A N 1
ATOM 854 C CA . GLY A 1 112 ? -17.677 8.402 13.017 1.00 97.75 112 GLY A CA 1
ATOM 855 C C . GLY A 1 112 ? -18.059 9.874 12.839 1.00 97.75 112 GLY A C 1
ATOM 856 O O . GLY A 1 112 ? -19.175 10.156 12.410 1.00 97.75 112 GLY A O 1
ATOM 857 N N . ILE A 1 113 ? -17.189 10.822 13.204 1.00 97.25 113 ILE A N 1
ATOM 858 C CA . ILE A 1 113 ? -17.431 12.248 12.943 1.00 97.25 113 ILE A CA 1
ATOM 859 C C . ILE A 1 113 ? -17.236 12.508 11.439 1.00 97.25 113 ILE A C 1
ATOM 861 O O . ILE A 1 113 ? -16.248 12.028 10.875 1.00 97.25 113 ILE A O 1
ATOM 865 N N . PRO A 1 114 ? -18.146 13.246 10.768 1.00 96.69 114 PRO A N 1
ATOM 866 C CA . PRO A 1 114 ? -18.073 13.466 9.325 1.00 96.69 114 PRO A CA 1
ATOM 867 C C . PRO A 1 114 ? -16.694 13.946 8.855 1.00 96.69 114 PRO A C 1
ATOM 869 O O . PRO A 1 114 ? -16.163 14.927 9.368 1.00 96.69 114 PRO A O 1
ATOM 872 N N . GLY A 1 115 ? -16.123 13.240 7.876 1.00 94.94 115 GLY A N 1
ATOM 873 C CA . GLY A 1 115 ? -14.816 13.538 7.279 1.00 94.94 115 GLY A CA 1
ATOM 874 C C . GLY A 1 115 ? -13.603 12.942 8.004 1.00 94.94 115 GLY A C 1
ATOM 875 O O . GLY A 1 115 ? -12.555 12.824 7.385 1.00 94.94 115 GLY A O 1
ATOM 876 N N . HIS A 1 116 ? -13.721 12.511 9.264 1.00 97.25 116 HIS A N 1
ATOM 877 C CA . HIS A 1 116 ? -12.566 12.034 10.037 1.00 97.25 116 HIS A CA 1
ATOM 878 C C . HIS A 1 116 ? -12.039 10.683 9.542 1.00 97.25 116 HIS A C 1
ATOM 880 O O . HIS A 1 116 ? -10.846 10.541 9.293 1.00 97.25 116 HIS A O 1
ATOM 886 N N . CYS A 1 117 ? -12.927 9.697 9.375 1.00 97.38 117 CYS A N 1
ATOM 887 C CA . CYS A 1 117 ? -12.546 8.380 8.860 1.00 97.38 117 CYS A CA 1
ATOM 888 C C . CYS A 1 117 ? -11.925 8.470 7.459 1.00 97.38 117 CYS A C 1
ATOM 890 O O . CYS A 1 117 ? -10.890 7.864 7.212 1.00 97.38 117 CYS A O 1
ATOM 892 N N . SER A 1 118 ? -12.522 9.269 6.567 1.00 94.81 118 SER A N 1
ATOM 893 C CA . SER A 1 118 ? -12.032 9.455 5.195 1.00 94.81 118 SER A CA 1
ATOM 894 C C . SER A 1 118 ? -10.699 10.199 5.116 1.00 94.81 118 SER A C 1
ATOM 896 O O . SER A 1 118 ? -10.079 10.183 4.066 1.00 94.81 118 SER A O 1
ATOM 898 N N . ALA A 1 119 ? -10.282 10.853 6.201 1.00 91.94 119 ALA A N 1
ATOM 899 C CA . ALA A 1 119 ? -8.978 11.490 6.345 1.00 91.94 119 ALA A CA 1
ATOM 900 C C . ALA A 1 119 ? -7.992 10.605 7.135 1.00 91.94 119 ALA A C 1
ATOM 902 O O . ALA A 1 119 ? -7.127 11.126 7.833 1.00 91.94 119 ALA A O 1
ATOM 903 N N . GLY A 1 120 ? -8.198 9.282 7.133 1.00 91.69 120 GLY A N 1
ATOM 904 C CA . GLY A 1 120 ? -7.291 8.308 7.744 1.00 91.69 120 GLY A CA 1
ATOM 905 C C . GLY A 1 120 ? -7.554 7.979 9.217 1.00 91.69 120 GLY A C 1
ATOM 906 O O . GLY A 1 120 ? -6.810 7.204 9.804 1.00 91.69 120 GLY A O 1
ATOM 907 N N . GLN A 1 121 ? -8.592 8.517 9.877 1.00 97.94 121 GLN A N 1
ATOM 908 C CA . GLN A 1 121 ? -8.889 8.164 11.279 1.00 97.94 121 GLN A CA 1
ATOM 909 C C . GLN A 1 121 ? -9.667 6.839 11.400 1.00 97.94 121 GLN A C 1
ATOM 911 O O . GLN A 1 121 ? -10.843 6.814 11.793 1.00 97.94 121 GLN A O 1
ATOM 916 N N . LYS A 1 122 ? -9.002 5.739 11.047 1.00 97.88 122 LYS A N 1
ATOM 917 C CA . LYS A 1 122 ? -9.519 4.365 11.036 1.00 97.88 122 LYS A CA 1
ATOM 918 C C . LYS A 1 122 ? -8.399 3.374 11.387 1.00 97.88 122 LYS A C 1
ATOM 920 O O . LYS A 1 122 ? -7.248 3.684 11.158 1.00 97.88 122 LYS A O 1
ATOM 925 N N . LEU A 1 123 ? -8.723 2.239 12.004 1.00 97.81 123 LEU A N 1
ATOM 926 C CA . LEU A 1 123 ? -7.785 1.192 12.437 1.00 97.81 123 LEU A CA 1
ATOM 927 C C . LEU A 1 123 ? -8.404 -0.189 12.193 1.00 97.81 123 LEU A C 1
ATOM 929 O O . LEU A 1 123 ? -9.535 -0.421 12.629 1.00 97.81 123 LEU A O 1
ATOM 933 N N . ASN A 1 124 ? -7.663 -1.107 11.578 1.00 95.88 124 ASN A N 1
ATOM 934 C CA . ASN A 1 124 ? -7.971 -2.537 11.579 1.00 95.88 124 ASN A CA 1
ATOM 935 C C . ASN A 1 124 ? -6.988 -3.303 12.486 1.00 95.88 124 ASN A C 1
ATOM 937 O O . ASN A 1 124 ? -5.828 -2.930 12.620 1.00 95.88 124 ASN A O 1
ATOM 941 N N . VAL A 1 125 ? -7.447 -4.366 13.151 1.00 92.06 125 VAL A N 1
ATOM 942 C CA . VAL A 1 125 ? -6.559 -5.294 13.875 1.00 92.06 125 VAL A CA 1
ATOM 943 C C . VAL A 1 125 ? -7.044 -6.740 13.751 1.00 92.06 125 VAL A C 1
ATOM 945 O O . VAL A 1 125 ? -8.214 -7.031 14.008 1.00 92.06 125 VAL A O 1
ATOM 948 N N . GLU A 1 126 ? -6.119 -7.658 13.459 1.00 89.44 126 GLU A N 1
ATOM 949 C CA . GLU A 1 126 ? -6.353 -9.107 13.482 1.00 89.44 126 GLU A CA 1
ATOM 950 C C . GLU A 1 126 ? -6.101 -9.652 14.898 1.00 89.44 126 GLU A C 1
ATOM 952 O O . GLU A 1 126 ? -4.991 -9.557 15.427 1.00 89.44 126 GLU A O 1
ATOM 957 N N . VAL A 1 127 ? -7.109 -10.274 15.515 1.00 86.88 127 VAL A N 1
ATOM 958 C CA . VAL A 1 127 ? -6.997 -10.831 16.871 1.00 86.88 127 VAL A CA 1
ATOM 959 C C . VAL A 1 127 ? -6.897 -12.350 16.843 1.00 86.88 127 VAL A C 1
ATOM 961 O O . VAL A 1 127 ? -7.765 -13.045 16.311 1.00 86.88 127 VAL A O 1
ATOM 964 N N . ARG A 1 128 ? -5.870 -12.901 17.495 1.00 85.56 128 ARG A N 1
ATOM 965 C CA . ARG A 1 128 ? -5.635 -14.353 17.575 1.00 85.56 128 ARG A CA 1
ATOM 966 C C . ARG A 1 128 ? -5.997 -14.912 18.944 1.00 85.56 128 ARG A C 1
ATOM 968 O O . ARG A 1 128 ? -6.089 -14.194 19.937 1.00 85.56 128 ARG A O 1
ATOM 975 N N . ASN A 1 129 ? -6.217 -16.223 19.020 1.00 82.12 129 ASN A N 1
ATOM 976 C CA . ASN A 1 129 ? -6.551 -16.856 20.292 1.00 82.12 129 ASN A CA 1
ATOM 977 C C . ASN A 1 129 ? -5.313 -16.885 21.202 1.00 82.12 129 ASN A C 1
ATOM 979 O O . ASN A 1 129 ? -4.291 -17.469 20.840 1.00 82.12 129 ASN A O 1
ATOM 983 N N . GLY A 1 130 ? -5.401 -16.287 22.388 1.00 63.50 130 GLY A N 1
ATOM 984 C CA . GLY A 1 130 ? -4.368 -16.417 23.411 1.00 63.50 130 GLY A CA 1
ATOM 985 C C . GLY A 1 130 ? -4.594 -17.708 24.190 1.00 63.50 130 GLY A C 1
ATOM 986 O O . GLY A 1 130 ? -5.440 -17.742 25.079 1.00 63.50 130 GLY A O 1
ATOM 987 N N . ASN A 1 131 ? -3.892 -18.798 23.868 1.00 58.22 131 ASN A N 1
ATOM 988 C CA . ASN A 1 131 ? -4.005 -20.002 24.696 1.00 58.22 131 ASN A CA 1
ATOM 989 C C . ASN A 1 131 ? -3.406 -19.732 26.101 1.00 58.22 131 ASN A C 1
ATOM 991 O O . ASN A 1 131 ? -2.236 -19.349 26.171 1.00 58.22 131 ASN A O 1
ATOM 995 N N . PRO A 1 132 ? -4.131 -19.954 27.220 1.00 52.38 132 PRO A N 1
ATOM 996 C CA . PRO A 1 132 ? -3.657 -19.584 28.561 1.00 52.38 132 PRO A CA 1
ATOM 997 C C . PRO A 1 132 ? -2.599 -20.522 29.163 1.00 52.38 132 PRO A C 1
ATOM 999 O O . PRO A 1 132 ? -2.085 -20.251 30.245 1.00 52.38 132 PRO A O 1
ATOM 1002 N N . THR A 1 133 ? -2.286 -21.652 28.529 1.00 44.94 133 THR A N 1
ATOM 1003 C CA . THR A 1 133 ? -1.464 -22.701 29.144 1.00 44.94 133 THR A CA 1
ATOM 1004 C C . THR A 1 133 ? -0.512 -23.347 28.146 1.00 44.94 133 THR A C 1
ATOM 1006 O O . THR A 1 133 ? -0.912 -24.127 27.288 1.00 44.94 133 THR A O 1
ATOM 1009 N N . GLY A 1 134 ? 0.785 -23.095 28.318 1.00 37.06 134 GLY A N 1
ATOM 1010 C CA . GLY A 1 134 ? 1.822 -23.953 27.751 1.00 37.06 134 GLY A CA 1
ATOM 1011 C C . GLY A 1 134 ? 3.017 -23.186 27.223 1.00 37.06 134 GLY A C 1
ATOM 1012 O O . GLY A 1 134 ? 2.984 -22.726 26.095 1.00 37.06 134 GLY A O 1
ATOM 1013 N N . GLY A 1 135 ? 4.050 -23.102 28.068 1.00 35.69 135 GLY A N 1
ATOM 1014 C CA . GLY A 1 135 ? 5.471 -23.052 27.724 1.00 35.69 135 GLY A CA 1
ATOM 1015 C C . GLY A 1 135 ? 5.891 -22.202 26.530 1.00 35.69 135 GLY A C 1
ATOM 1016 O O . GLY A 1 135 ? 5.605 -22.530 25.384 1.00 35.69 135 GLY A O 1
ATOM 1017 N N . VAL A 1 136 ? 6.744 -21.217 26.811 1.00 43.16 136 VAL A N 1
ATOM 1018 C CA . VAL A 1 136 ? 7.732 -20.710 25.855 1.00 43.16 136 VAL A CA 1
ATOM 1019 C C . VAL A 1 136 ? 8.558 -21.898 25.345 1.00 43.16 136 VAL A C 1
ATOM 1021 O O . VAL A 1 136 ? 9.626 -22.216 25.857 1.00 43.16 136 VAL A O 1
ATOM 1024 N N . THR A 1 137 ? 8.048 -22.590 24.335 1.00 37.00 137 THR A N 1
ATOM 1025 C CA . THR A 1 137 ? 8.914 -23.106 23.289 1.00 37.00 137 THR A CA 1
ATOM 1026 C C . THR A 1 137 ? 9.341 -21.846 22.548 1.00 37.00 137 THR A C 1
ATOM 1028 O O . THR A 1 137 ? 8.453 -21.055 22.217 1.00 37.00 137 THR A O 1
ATOM 1031 N N . PRO A 1 138 ? 10.644 -21.575 22.351 1.00 39.69 138 PRO A N 1
ATOM 1032 C CA . PRO A 1 138 ? 11.061 -20.503 21.464 1.00 39.69 138 PRO A CA 1
ATOM 1033 C C . PRO A 1 138 ? 10.292 -20.703 20.166 1.00 39.69 138 PRO A C 1
ATOM 1035 O O . PRO A 1 138 ? 10.480 -21.722 19.497 1.00 39.69 138 PRO A O 1
ATOM 1038 N N . SER A 1 139 ? 9.349 -19.801 19.886 1.00 40.31 139 SER A N 1
ATOM 1039 C CA . SER A 1 139 ? 8.654 -19.805 18.613 1.00 40.31 139 SER A CA 1
ATOM 1040 C C . SER A 1 139 ? 9.771 -19.726 17.590 1.00 40.31 139 SER A C 1
ATOM 1042 O O . SER A 1 139 ? 10.577 -18.792 17.618 1.00 40.31 139 SER A O 1
ATOM 1044 N N . THR A 1 140 ? 9.924 -20.779 16.791 1.00 33.28 140 THR A N 1
ATOM 1045 C CA . THR A 1 140 ? 10.824 -20.738 15.645 1.00 33.28 140 THR A CA 1
ATOM 1046 C C . THR A 1 140 ? 10.416 -19.481 14.882 1.00 33.28 140 THR A C 1
ATOM 1048 O O . THR A 1 140 ? 9.210 -19.321 14.686 1.00 33.28 140 THR A O 1
ATOM 1051 N N . PRO A 1 141 ? 11.332 -18.550 14.548 1.00 38.75 141 PRO A N 1
ATOM 1052 C CA . PRO A 1 141 ? 10.955 -17.344 13.826 1.00 38.75 141 PRO A CA 1
ATOM 1053 C C . PRO A 1 141 ? 10.146 -17.788 12.614 1.00 38.75 141 PRO A C 1
ATOM 1055 O O . PRO A 1 141 ? 10.661 -18.508 11.754 1.00 38.75 141 PRO A O 1
ATOM 1058 N N . ILE A 1 142 ? 8.855 -17.455 12.616 1.00 42.31 142 ILE A N 1
ATOM 1059 C CA . ILE A 1 142 ? 7.972 -17.726 11.493 1.00 42.31 142 ILE A CA 1
ATOM 1060 C C . ILE A 1 142 ? 8.539 -16.824 10.411 1.00 42.31 142 ILE A C 1
ATOM 1062 O O . ILE A 1 142 ? 8.369 -15.609 10.449 1.00 42.31 142 ILE A O 1
ATOM 1066 N N . THR A 1 143 ? 9.364 -17.398 9.539 1.00 39.84 143 THR A N 1
ATOM 1067 C CA . THR A 1 143 ? 9.869 -16.668 8.385 1.00 39.84 143 THR A CA 1
ATOM 1068 C C . THR A 1 143 ? 8.614 -16.286 7.610 1.00 39.84 143 THR A C 1
ATOM 1070 O O . THR A 1 143 ? 7.826 -17.199 7.328 1.00 39.84 143 THR A O 1
ATOM 1073 N N . PRO A 1 144 ? 8.358 -14.991 7.337 1.00 51.59 144 PRO A N 1
ATOM 1074 C CA . PRO A 1 144 ? 7.223 -14.614 6.508 1.00 51.59 144 PRO A CA 1
ATOM 1075 C C . PRO A 1 144 ? 7.294 -15.477 5.252 1.00 51.59 144 PRO A C 1
ATOM 1077 O O . PRO A 1 144 ? 8.378 -15.672 4.698 1.00 51.59 144 PRO A O 1
ATOM 1080 N N . THR A 1 145 ? 6.185 -16.099 4.855 1.00 55.56 145 THR A N 1
ATOM 1081 C CA . THR A 1 145 ? 6.160 -16.911 3.639 1.00 55.56 145 THR A CA 1
ATOM 1082 C C . THR A 1 145 ? 6.440 -15.988 2.456 1.00 55.56 145 THR A C 1
ATOM 1084 O O . THR A 1 145 ? 5.534 -15.330 1.941 1.00 55.56 145 THR A O 1
ATOM 1087 N N . THR A 1 146 ? 7.716 -15.908 2.079 1.00 70.25 146 THR A N 1
ATOM 1088 C CA . THR A 1 146 ? 8.234 -15.209 0.908 1.00 70.25 146 THR A CA 1
ATOM 1089 C C . THR A 1 146 ? 7.497 -15.721 -0.319 1.00 70.25 146 THR A C 1
ATOM 1091 O O . THR A 1 146 ? 7.613 -16.898 -0.671 1.00 70.25 146 THR A O 1
ATOM 1094 N N . THR A 1 147 ? 6.752 -14.846 -0.988 1.00 82.88 147 THR A N 1
ATOM 1095 C CA . THR A 1 147 ? 6.158 -15.169 -2.286 1.00 82.88 147 THR A CA 1
ATOM 1096 C C . THR A 1 147 ? 7.129 -14.752 -3.370 1.00 82.88 147 THR A C 1
ATOM 1098 O O . THR A 1 147 ? 7.801 -13.725 -3.289 1.00 82.88 147 THR A O 1
ATOM 1101 N N . THR A 1 148 ? 7.234 -15.594 -4.391 1.00 86.94 148 THR A N 1
ATOM 1102 C CA . THR A 1 148 ? 7.995 -15.276 -5.592 1.00 86.94 148 THR A CA 1
ATOM 1103 C C . THR A 1 148 ? 7.020 -14.864 -6.686 1.00 86.94 148 THR A C 1
ATOM 1105 O O . THR A 1 148 ? 6.202 -15.676 -7.116 1.00 86.94 148 THR A O 1
ATOM 1108 N N . TYR A 1 149 ? 7.121 -13.624 -7.150 1.00 91.31 149 TYR A N 1
ATOM 1109 C CA . TYR A 1 149 ? 6.335 -13.087 -8.253 1.00 91.31 149 TYR A CA 1
ATOM 1110 C C . TYR A 1 149 ? 7.145 -13.124 -9.543 1.00 91.31 149 TYR A C 1
ATOM 1112 O O . TYR A 1 149 ? 8.273 -12.639 -9.587 1.00 91.31 149 TYR A O 1
ATOM 1120 N N . THR A 1 150 ? 6.574 -13.679 -10.610 1.00 95.12 150 THR A N 1
ATOM 1121 C CA . THR A 1 150 ? 7.181 -13.596 -11.946 1.00 95.12 150 THR A CA 1
ATOM 1122 C C . THR A 1 150 ? 6.671 -12.341 -12.638 1.00 95.12 150 THR A C 1
ATOM 1124 O O . THR A 1 150 ? 5.492 -12.261 -12.969 1.00 95.12 150 THR A O 1
ATOM 1127 N N . VAL A 1 151 ? 7.547 -11.358 -12.838 1.00 96.56 151 VAL A N 1
ATOM 1128 C CA . VAL A 1 151 ? 7.188 -10.055 -13.411 1.00 96.56 151 VAL A CA 1
ATOM 1129 C C . VAL A 1 151 ? 6.695 -10.224 -14.847 1.00 96.56 151 VAL A C 1
ATOM 1131 O O . VAL A 1 151 ? 7.397 -10.790 -15.690 1.00 96.56 151 VAL A O 1
ATOM 1134 N N . GLY A 1 152 ? 5.477 -9.746 -15.115 1.00 91.56 152 GLY A N 1
ATOM 1135 C CA . GLY A 1 152 ? 4.801 -9.904 -16.404 1.00 91.56 152 GLY A CA 1
ATOM 1136 C C . GLY A 1 152 ? 4.294 -11.322 -16.689 1.00 91.56 152 GLY A C 1
ATOM 1137 O O . GLY A 1 152 ? 3.972 -11.626 -17.837 1.00 91.56 152 GLY A O 1
ATOM 1138 N N . ASP A 1 153 ? 4.248 -12.206 -15.689 1.00 91.00 153 ASP A N 1
ATOM 1139 C CA . ASP A 1 153 ? 3.754 -13.585 -15.786 1.00 91.00 153 ASP A CA 1
ATOM 1140 C C . ASP A 1 153 ? 4.363 -14.351 -16.983 1.00 91.00 153 ASP A C 1
ATOM 1142 O O . ASP A 1 153 ? 5.585 -14.449 -17.114 1.00 91.00 153 ASP A O 1
ATOM 1146 N N . SER A 1 154 ? 3.542 -14.896 -17.888 1.00 90.69 154 SER A N 1
ATOM 1147 C CA . SER A 1 154 ? 4.017 -15.602 -19.089 1.00 90.69 154 SER A CA 1
ATOM 1148 C C . SER A 1 154 ? 4.633 -14.682 -20.149 1.00 90.69 154 SER A C 1
ATOM 1150 O O . SER A 1 154 ? 5.314 -15.164 -21.050 1.00 90.69 154 SER A O 1
ATOM 1152 N N . THR A 1 155 ? 4.373 -13.373 -20.074 1.00 92.12 155 THR A N 1
ATOM 1153 C CA . THR A 1 155 ? 4.926 -12.360 -20.987 1.00 92.12 155 THR A CA 1
ATOM 1154 C C . THR A 1 155 ? 6.392 -12.055 -20.668 1.00 92.12 155 THR A C 1
ATOM 1156 O O . THR A 1 155 ? 7.158 -11.778 -21.595 1.00 92.12 155 THR A O 1
ATOM 1159 N N . GLY A 1 156 ? 6.777 -12.135 -19.391 1.00 94.25 156 GLY A N 1
ATOM 1160 C CA . GLY A 1 156 ? 8.129 -11.855 -18.909 1.00 94.25 156 GLY A CA 1
ATOM 1161 C C . GLY A 1 156 ? 8.502 -10.368 -18.892 1.00 94.25 156 GLY A C 1
ATOM 1162 O O . GLY A 1 156 ? 7.663 -9.482 -19.066 1.00 94.25 156 GLY A O 1
ATOM 1163 N N . TRP A 1 157 ? 9.794 -10.100 -18.689 1.00 98.06 157 TRP A N 1
ATOM 1164 C CA . TRP A 1 157 ? 10.386 -8.763 -18.676 1.00 98.06 157 TRP A CA 1
ATOM 1165 C C . TRP A 1 157 ? 10.884 -8.378 -20.076 1.00 98.06 157 TRP A C 1
ATOM 1167 O O . TRP A 1 157 ? 11.981 -8.760 -20.489 1.00 98.06 157 TRP A O 1
ATOM 1177 N N . ARG A 1 158 ? 10.069 -7.629 -20.821 1.00 96.81 158 ARG A N 1
ATOM 1178 C CA . ARG A 1 158 ? 10.339 -7.162 -22.187 1.00 96.81 158 ARG A CA 1
ATOM 1179 C C . ARG A 1 158 ? 9.709 -5.788 -22.414 1.00 96.81 158 ARG A C 1
ATOM 1181 O O . ARG A 1 158 ? 8.887 -5.353 -21.620 1.00 96.81 158 ARG A O 1
ATOM 1188 N N . VAL A 1 159 ? 10.032 -5.142 -23.530 1.00 97.19 159 VAL A N 1
ATOM 1189 C CA . VAL A 1 159 ? 9.308 -3.939 -23.966 1.00 97.19 159 VAL A CA 1
ATOM 1190 C C . VAL A 1 159 ? 7.859 -4.324 -24.321 1.00 97.19 159 VAL A C 1
ATOM 1192 O O . VAL A 1 159 ? 7.664 -5.216 -25.164 1.00 97.19 159 VAL A O 1
ATOM 1195 N N . PRO A 1 160 ? 6.840 -3.734 -23.666 1.00 93.88 160 PRO A N 1
ATOM 1196 C CA . PRO A 1 160 ? 5.443 -3.947 -24.023 1.00 93.88 160 PRO A CA 1
ATOM 1197 C C . PRO A 1 160 ? 5.167 -3.526 -25.471 1.00 93.88 160 PRO A C 1
ATOM 1199 O O . PRO A 1 160 ? 5.785 -2.613 -26.001 1.00 93.88 160 PRO A O 1
ATOM 1202 N N . THR A 1 161 ? 4.260 -4.224 -26.156 1.00 87.44 161 THR A N 1
ATOM 1203 C CA . THR A 1 161 ? 4.027 -3.995 -27.596 1.00 87.44 161 THR A CA 1
ATOM 1204 C C . THR A 1 161 ? 2.755 -3.207 -27.903 1.00 87.44 161 THR A C 1
ATOM 1206 O O . THR A 1 161 ? 2.613 -2.773 -29.036 1.00 87.44 161 THR A O 1
ATOM 1209 N N . ASN A 1 162 ? 1.824 -3.050 -26.949 1.00 78.69 162 ASN A N 1
ATOM 1210 C CA . ASN A 1 162 ? 0.514 -2.400 -27.161 1.00 78.69 162 ASN A CA 1
ATOM 1211 C C . ASN A 1 162 ? -0.101 -1.781 -25.881 1.00 78.69 162 ASN A C 1
ATOM 1213 O O . ASN A 1 162 ? -1.290 -1.471 -25.878 1.00 78.69 162 ASN A O 1
ATOM 1217 N N . ASN A 1 163 ? 0.652 -1.704 -24.783 1.00 81.00 163 ASN A N 1
ATOM 1218 C CA . ASN A 1 163 ? 0.190 -1.164 -23.504 1.00 81.00 163 ASN A CA 1
ATOM 1219 C C . ASN A 1 163 ? 1.414 -0.707 -22.708 1.00 81.00 163 ASN A C 1
ATOM 1221 O O . ASN A 1 163 ? 2.168 -1.557 -22.234 1.00 81.00 163 ASN A O 1
ATOM 1225 N N . ASP A 1 164 ? 1.607 0.602 -22.596 1.00 80.75 164 ASP A N 1
ATOM 1226 C CA . ASP A 1 164 ? 2.751 1.176 -21.883 1.00 80.75 164 ASP A CA 1
ATOM 1227 C C . ASP A 1 164 ? 2.620 0.990 -20.357 1.00 80.75 164 ASP A C 1
ATOM 1229 O O . ASP A 1 164 ? 3.636 0.916 -19.671 1.00 80.75 164 ASP A O 1
ATOM 1233 N N . ASP A 1 165 ? 1.396 0.770 -19.858 1.00 85.81 165 ASP A N 1
ATOM 1234 C CA . ASP A 1 165 ? 1.064 0.558 -18.440 1.00 85.81 165 ASP A CA 1
ATOM 1235 C C . ASP A 1 165 ? 1.052 -0.934 -18.045 1.00 85.81 165 ASP A C 1
ATOM 1237 O O . ASP A 1 165 ? 0.668 -1.303 -16.939 1.00 85.81 165 ASP A O 1
ATOM 1241 N N . PHE A 1 166 ? 1.508 -1.834 -18.928 1.00 93.50 166 PHE A N 1
ATOM 1242 C CA . PHE A 1 166 ? 1.409 -3.289 -18.739 1.00 93.50 166 PHE A CA 1
ATOM 1243 C C . PHE A 1 166 ? 1.943 -3.797 -17.385 1.00 93.50 166 PHE A C 1
ATOM 1245 O O . PHE A 1 166 ? 1.402 -4.750 -16.821 1.00 93.50 166 PHE A O 1
ATOM 1252 N N . TYR A 1 167 ? 3.037 -3.219 -16.886 1.00 95.88 167 TYR A N 1
ATOM 1253 C CA . TYR A 1 167 ? 3.642 -3.639 -15.620 1.00 95.88 167 TYR A CA 1
ATOM 1254 C C . TYR A 1 167 ? 2.972 -3.019 -14.392 1.00 95.88 167 TYR A C 1
ATOM 1256 O O . TYR A 1 167 ? 2.964 -3.676 -13.352 1.00 95.88 167 TYR A O 1
ATOM 1264 N N . GLU A 1 168 ? 2.392 -1.824 -14.524 1.00 90.94 168 GLU A N 1
ATOM 1265 C CA . GLU A 1 168 ? 1.538 -1.209 -13.498 1.00 90.94 168 GLU A CA 1
ATOM 1266 C C . GLU A 1 168 ? 0.269 -2.067 -13.333 1.00 90.94 168 GLU A C 1
ATOM 1268 O O . GLU A 1 168 ? 0.029 -2.608 -12.256 1.00 90.94 168 GLU A O 1
ATOM 1273 N N . ASP A 1 169 ? -0.426 -2.385 -14.436 1.00 88.00 169 ASP A N 1
ATOM 1274 C CA . ASP A 1 169 ? -1.589 -3.294 -14.444 1.00 88.00 169 ASP A CA 1
ATOM 1275 C C . ASP A 1 169 ? -1.261 -4.666 -13.820 1.00 88.00 169 ASP A C 1
ATOM 1277 O O . ASP A 1 169 ? -2.072 -5.304 -13.135 1.00 88.00 169 ASP A O 1
ATOM 1281 N N . TRP A 1 170 ? -0.050 -5.169 -14.088 1.00 92.94 170 TRP A N 1
ATOM 1282 C CA . TRP A 1 170 ? 0.429 -6.417 -13.504 1.00 92.94 170 TRP A CA 1
ATOM 1283 C C . TRP A 1 170 ? 0.641 -6.293 -11.988 1.00 92.94 170 TRP A C 1
ATOM 1285 O O . TRP A 1 170 ? 0.419 -7.282 -11.279 1.00 92.94 170 TRP A O 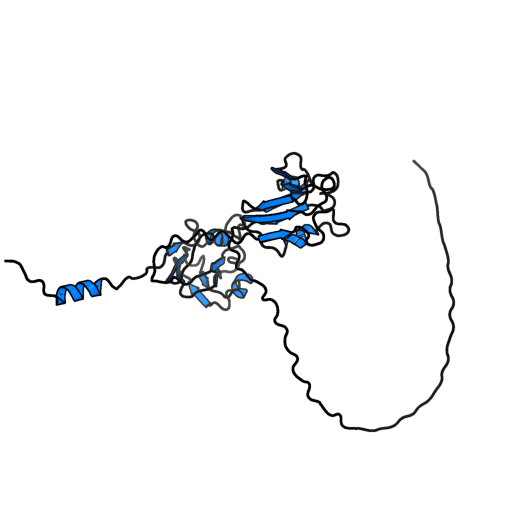1
ATOM 1295 N N . ALA A 1 171 ? 1.068 -5.136 -11.486 1.00 92.31 171 ALA A N 1
ATOM 1296 C CA . ALA A 1 171 ? 1.319 -4.891 -10.071 1.00 92.31 171 ALA A CA 1
ATOM 1297 C C . ALA A 1 171 ? 0.031 -4.644 -9.267 1.00 92.31 171 ALA A C 1
ATOM 1299 O O . ALA A 1 171 ? -0.061 -5.147 -8.150 1.00 92.31 171 ALA A O 1
ATOM 1300 N N . ASP A 1 172 ? -0.978 -3.983 -9.844 1.00 83.44 172 ASP A N 1
ATOM 1301 C CA . ASP A 1 172 ? -2.188 -3.492 -9.153 1.00 83.44 172 ASP A CA 1
ATOM 1302 C C . ASP A 1 172 ? -2.938 -4.533 -8.309 1.00 83.44 172 ASP A C 1
ATOM 1304 O O . ASP A 1 172 ? -3.503 -4.227 -7.262 1.00 83.44 172 ASP A O 1
ATOM 1308 N N . ASN A 1 173 ? -2.952 -5.794 -8.745 1.00 76.56 173 ASN A N 1
ATOM 1309 C CA . ASN A 1 173 ? -3.663 -6.874 -8.049 1.00 76.56 173 ASN A CA 1
ATOM 1310 C C . ASN A 1 173 ? -2.735 -7.741 -7.183 1.00 76.56 173 ASN A C 1
ATOM 1312 O O . ASN A 1 173 ? -3.044 -8.905 -6.903 1.00 76.56 173 ASN A O 1
ATOM 1316 N N . LYS A 1 174 ? -1.555 -7.230 -6.823 1.00 82.12 174 LYS A N 1
ATOM 1317 C CA . LYS A 1 174 ? -0.540 -7.958 -6.059 1.00 82.12 174 LYS A CA 1
ATOM 1318 C C . LYS A 1 174 ? -0.178 -7.197 -4.796 1.00 82.12 174 LYS A C 1
ATOM 1320 O O . LYS A 1 174 ? -0.006 -5.988 -4.788 1.00 82.12 174 LYS A O 1
ATOM 1325 N N . HIS A 1 175 ? 0.004 -7.959 -3.724 1.00 83.94 175 HIS A N 1
ATOM 1326 C CA . HIS A 1 175 ? 0.468 -7.433 -2.448 1.00 83.94 175 HIS A CA 1
ATOM 1327 C C . HIS A 1 175 ? 1.908 -7.874 -2.228 1.00 83.94 175 HIS A C 1
ATOM 1329 O O . HIS A 1 175 ? 2.189 -9.063 -1.998 1.00 83.94 175 HIS A O 1
ATOM 1335 N N . PHE A 1 176 ? 2.823 -6.920 -2.338 1.00 87.19 176 PHE A N 1
ATOM 1336 C CA . PHE A 1 176 ? 4.235 -7.141 -2.081 1.00 87.19 176 PHE A CA 1
ATOM 1337 C C . PHE A 1 176 ? 4.528 -6.845 -0.620 1.00 87.19 176 PHE A C 1
ATOM 1339 O O . PHE A 1 176 ? 4.059 -5.860 -0.056 1.00 87.19 176 PHE A O 1
ATOM 1346 N N . VAL A 1 177 ? 5.299 -7.724 0.001 1.00 82.94 177 VAL A N 1
ATOM 1347 C CA . VAL A 1 177 ? 5.756 -7.565 1.369 1.00 82.94 177 VAL A CA 1
ATOM 1348 C C . VAL A 1 177 ? 7.256 -7.786 1.483 1.00 82.94 177 VAL A C 1
ATOM 1350 O O . VAL A 1 177 ? 7.863 -8.474 0.659 1.00 82.94 177 VAL A O 1
ATOM 1353 N N . VAL A 1 178 ? 7.858 -7.234 2.534 1.00 79.62 178 VAL A N 1
ATOM 1354 C CA . VAL A 1 178 ? 9.273 -7.452 2.842 1.00 79.62 178 VAL A CA 1
ATOM 1355 C C . VAL A 1 178 ? 9.581 -8.949 2.889 1.00 79.62 178 VAL A C 1
ATOM 1357 O O . VAL A 1 178 ? 8.895 -9.741 3.537 1.00 79.62 178 VAL A O 1
ATOM 1360 N N . GLY A 1 179 ? 10.647 -9.330 2.192 1.00 75.56 179 GLY A N 1
ATOM 1361 C CA . GLY A 1 179 ? 11.110 -10.701 2.036 1.00 75.56 179 GLY A CA 1
ATOM 1362 C C . GLY A 1 179 ? 10.625 -11.385 0.761 1.00 75.56 179 GLY A C 1
ATOM 1363 O O . GLY A 1 179 ? 11.130 -12.464 0.458 1.00 75.56 179 GLY A O 1
ATOM 1364 N N . ASP A 1 180 ? 9.699 -10.795 0.003 1.00 89.00 180 ASP A N 1
ATOM 1365 C CA . ASP A 1 180 ? 9.295 -11.298 -1.312 1.00 89.00 180 ASP A CA 1
ATOM 1366 C C . ASP A 1 180 ? 10.393 -11.247 -2.358 1.00 89.00 180 ASP A C 1
ATOM 1368 O O . ASP A 1 180 ? 11.368 -10.511 -2.232 1.00 89.00 180 ASP A O 1
ATOM 1372 N N . VAL A 1 181 ? 10.203 -12.011 -3.435 1.00 90.94 181 VAL A N 1
ATOM 1373 C CA . VAL A 1 181 ? 11.131 -12.033 -4.562 1.00 90.94 181 VAL A CA 1
ATOM 1374 C C . VAL A 1 181 ? 10.417 -11.703 -5.866 1.00 90.94 181 VAL A C 1
ATOM 1376 O O . VAL A 1 181 ? 9.493 -12.408 -6.265 1.00 90.94 181 VAL A O 1
ATOM 1379 N N . LEU A 1 182 ? 10.904 -10.692 -6.580 1.00 97.06 182 LEU A N 1
ATOM 1380 C CA . LEU A 1 182 ? 10.563 -10.440 -7.976 1.00 97.06 182 LEU A CA 1
ATOM 1381 C C . LEU A 1 182 ? 11.510 -11.228 -8.888 1.00 97.06 182 LEU A C 1
ATOM 1383 O O . LEU A 1 182 ? 12.732 -11.162 -8.740 1.00 97.06 182 LEU A O 1
ATOM 1387 N N . VAL A 1 183 ? 10.956 -11.974 -9.841 1.00 95.38 183 VAL A N 1
ATOM 1388 C CA . VAL A 1 183 ? 11.702 -12.708 -10.869 1.00 95.38 183 VAL A CA 1
ATOM 1389 C C . VAL A 1 183 ? 11.433 -12.074 -12.220 1.00 95.38 183 VAL A C 1
ATOM 1391 O O . VAL A 1 183 ? 10.322 -12.134 -12.743 1.00 95.38 183 VAL A O 1
ATOM 1394 N N . PHE A 1 184 ? 12.477 -11.502 -12.803 1.00 97.44 184 PHE A N 1
ATOM 1395 C CA . PHE A 1 184 ? 12.444 -10.876 -14.113 1.00 97.44 184 PHE A CA 1
ATOM 1396 C C . PHE A 1 184 ? 13.007 -11.850 -15.148 1.00 97.44 184 PHE A C 1
ATOM 1398 O O . PHE A 1 184 ? 14.219 -12.070 -15.229 1.00 97.44 184 PHE A O 1
ATOM 1405 N N . ASN A 1 185 ? 12.123 -12.441 -15.949 1.00 87.44 185 ASN A N 1
ATOM 1406 C CA . ASN A 1 185 ? 12.504 -13.359 -17.019 1.00 87.44 185 ASN A CA 1
ATOM 1407 C C . ASN A 1 185 ? 12.805 -12.583 -18.302 1.00 87.44 185 ASN A C 1
ATOM 1409 O O . ASN A 1 185 ? 11.894 -12.020 -18.903 1.00 87.44 185 ASN A O 1
ATOM 1413 N N . PHE A 1 186 ? 14.065 -12.583 -18.737 1.00 96.00 186 PHE A N 1
ATOM 1414 C CA . PHE A 1 186 ? 14.493 -11.959 -19.987 1.00 96.00 186 PHE A CA 1
ATOM 1415 C C . PHE A 1 186 ? 15.703 -12.676 -20.596 1.00 96.00 186 PHE A C 1
ATOM 1417 O O . PHE A 1 186 ? 16.436 -13.385 -19.906 1.00 96.00 186 PHE A O 1
ATOM 1424 N N . THR A 1 187 ? 15.939 -12.468 -21.892 1.00 92.38 187 THR A N 1
ATOM 1425 C CA . THR A 1 187 ? 17.137 -12.981 -22.570 1.00 92.38 187 THR A CA 1
ATOM 1426 C C . THR A 1 187 ? 18.343 -12.105 -22.231 1.00 92.38 187 THR A C 1
ATOM 1428 O O . THR A 1 187 ? 18.346 -10.910 -22.536 1.00 92.38 187 THR A O 1
ATOM 1431 N N . THR A 1 188 ? 19.381 -12.687 -21.622 1.00 93.94 188 THR A N 1
ATOM 1432 C CA . THR A 1 188 ? 20.646 -11.994 -21.318 1.00 93.94 188 THR A CA 1
ATOM 1433 C C . THR A 1 188 ? 21.201 -11.286 -22.554 1.00 93.94 188 THR A C 1
ATOM 1435 O O . THR A 1 188 ? 21.282 -11.872 -23.633 1.00 93.94 188 THR A O 1
ATOM 1438 N N . GLY A 1 189 ? 21.577 -10.016 -22.391 1.00 93.56 189 GLY A N 1
ATOM 1439 C CA . GLY A 1 189 ? 22.054 -9.157 -23.478 1.00 93.56 189 GLY A CA 1
ATOM 1440 C C . GLY A 1 189 ? 20.953 -8.446 -24.274 1.00 93.56 189 GLY A C 1
ATOM 1441 O O . GLY A 1 189 ? 21.280 -7.546 -25.038 1.00 93.56 189 GLY A O 1
ATOM 1442 N N . GLN A 1 190 ? 19.673 -8.797 -24.087 1.00 95.88 190 GLN A N 1
ATOM 1443 C CA . GLN A 1 190 ? 18.540 -8.074 -24.690 1.00 95.88 190 GLN A CA 1
ATOM 1444 C C . GLN A 1 190 ? 17.808 -7.162 -23.711 1.00 95.88 190 GLN A C 1
ATOM 1446 O O . GLN A 1 190 ? 17.205 -6.189 -24.141 1.00 95.88 190 GLN A O 1
ATOM 1451 N N . HIS A 1 191 ? 17.849 -7.470 -22.415 1.00 98.25 191 HIS A N 1
ATOM 1452 C CA . HIS A 1 191 ? 17.276 -6.640 -21.359 1.00 98.25 191 HIS A CA 1
ATOM 1453 C C . HIS A 1 191 ? 18.179 -6.678 -20.123 1.00 98.25 191 HIS A C 1
ATOM 1455 O O . HIS A 1 191 ? 19.119 -7.473 -20.036 1.00 98.25 191 HIS A O 1
ATOM 1461 N N . ASN A 1 192 ? 17.884 -5.806 -19.169 1.00 98.38 192 ASN A N 1
ATOM 1462 C CA . ASN A 1 192 ? 18.434 -5.809 -17.821 1.00 98.38 192 ASN A CA 1
ATOM 1463 C C . ASN A 1 192 ? 17.359 -5.312 -16.843 1.00 98.38 192 ASN A C 1
ATOM 1465 O O . ASN A 1 192 ? 16.271 -4.909 -17.264 1.00 98.38 192 ASN A O 1
ATOM 1469 N N . VAL A 1 193 ? 17.672 -5.347 -15.553 1.00 98.69 193 VAL A N 1
ATOM 1470 C CA . VAL A 1 193 ? 16.846 -4.772 -14.487 1.00 98.69 193 VAL A CA 1
ATOM 1471 C C . VAL A 1 193 ? 17.727 -3.833 -13.685 1.00 98.69 193 VAL A C 1
ATOM 1473 O O . VAL A 1 193 ? 18.716 -4.279 -13.106 1.00 98.69 193 VAL A O 1
ATOM 1476 N N . ALA A 1 194 ? 17.396 -2.549 -13.671 1.00 98.50 194 ALA A N 1
ATOM 1477 C CA . ALA A 1 194 ? 18.022 -1.556 -12.814 1.00 98.50 194 ALA A CA 1
ATOM 1478 C C . ALA A 1 194 ? 17.012 -1.092 -11.765 1.00 98.50 194 ALA A C 1
ATOM 1480 O O . ALA A 1 194 ? 15.915 -0.677 -12.128 1.00 98.50 194 ALA A O 1
ATOM 1481 N N . GLU A 1 195 ? 17.378 -1.173 -10.488 1.00 98.12 195 GLU A N 1
ATOM 1482 C CA . GLU A 1 195 ? 16.621 -0.540 -9.406 1.00 98.12 195 GLU A CA 1
ATOM 1483 C C . GLU A 1 195 ? 17.053 0.921 -9.310 1.00 98.12 195 GLU A C 1
ATOM 1485 O O . GLU A 1 195 ? 18.251 1.217 -9.292 1.00 98.12 195 GLU A O 1
ATOM 1490 N N . VAL A 1 196 ? 16.094 1.835 -9.291 1.00 97.81 196 VAL A N 1
ATOM 1491 C CA . VAL A 1 196 ? 16.327 3.281 -9.372 1.00 97.81 196 VAL A CA 1
ATOM 1492 C C . VAL A 1 196 ? 15.513 4.019 -8.311 1.00 97.81 196 VAL A C 1
ATOM 1494 O O . VAL A 1 196 ? 14.665 3.436 -7.640 1.00 97.81 196 VAL A O 1
ATOM 1497 N N . THR A 1 197 ? 15.798 5.305 -8.127 1.00 95.12 197 THR A N 1
ATOM 1498 C CA . THR A 1 197 ? 14.922 6.211 -7.372 1.00 95.12 197 THR A CA 1
ATOM 1499 C C . THR A 1 197 ? 13.669 6.540 -8.186 1.00 95.12 197 THR A C 1
ATOM 1501 O O . THR A 1 197 ? 13.647 6.304 -9.392 1.00 95.12 197 THR A O 1
ATOM 1504 N N . GLU A 1 198 ? 12.664 7.146 -7.553 1.00 95.12 198 GLU A N 1
ATOM 1505 C CA . GLU A 1 198 ? 11.464 7.660 -8.235 1.00 95.12 198 GLU A CA 1
ATOM 1506 C C . GLU A 1 198 ? 11.822 8.613 -9.392 1.00 95.12 198 GLU A C 1
ATOM 1508 O O . GLU A 1 198 ? 11.454 8.352 -10.531 1.00 95.12 198 GLU A O 1
ATOM 1513 N N . ASP A 1 199 ? 12.684 9.613 -9.165 1.00 95.88 199 ASP A N 1
ATOM 1514 C CA . ASP A 1 199 ? 13.162 10.493 -10.249 1.00 95.88 199 ASP A CA 1
ATOM 1515 C C . ASP A 1 199 ? 13.808 9.707 -11.411 1.00 95.88 199 ASP A C 1
ATOM 1517 O O 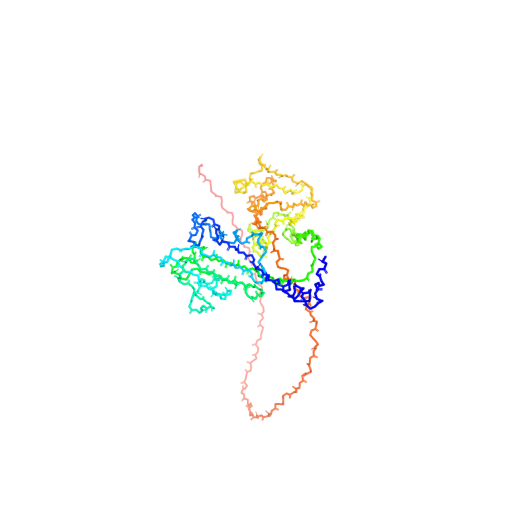. ASP A 1 199 ? 13.604 10.002 -12.587 1.00 95.88 199 ASP A O 1
ATOM 1521 N N . GLY A 1 200 ? 14.593 8.667 -11.097 1.00 97.44 200 GLY A N 1
ATOM 1522 C CA . GLY A 1 200 ? 15.225 7.818 -12.110 1.00 97.44 200 GLY A CA 1
ATOM 1523 C C . GLY A 1 200 ? 14.222 6.942 -12.865 1.00 97.44 200 GLY A C 1
ATOM 1524 O O . GLY A 1 200 ? 14.430 6.638 -14.040 1.00 97.44 200 GLY A O 1
ATOM 1525 N N . TYR A 1 201 ? 13.131 6.553 -12.210 1.00 98.12 201 TYR A N 1
ATOM 1526 C CA . TYR A 1 201 ? 12.009 5.850 -12.817 1.00 98.12 201 TYR A CA 1
ATOM 1527 C C . TYR A 1 201 ? 11.275 6.745 -13.810 1.00 98.12 201 TYR A C 1
ATOM 1529 O O . TYR A 1 201 ? 11.045 6.333 -14.951 1.00 98.12 201 TYR A O 1
ATOM 1537 N N . ASP A 1 202 ? 10.938 7.963 -13.398 1.00 95.94 202 ASP A N 1
ATOM 1538 C CA . ASP A 1 202 ? 10.181 8.929 -14.196 1.00 95.94 202 ASP A CA 1
ATOM 1539 C C . ASP A 1 202 ? 10.969 9.404 -15.415 1.00 95.94 202 ASP A C 1
ATOM 1541 O O . ASP A 1 202 ? 10.455 9.372 -16.535 1.00 95.94 202 ASP A O 1
ATOM 1545 N N . ASP A 1 203 ? 12.252 9.711 -15.230 1.00 97.69 203 ASP A N 1
ATOM 1546 C CA . ASP A 1 203 ? 13.135 10.162 -16.308 1.00 97.69 203 ASP A CA 1
ATOM 1547 C C . ASP A 1 203 ? 13.718 9.011 -17.146 1.00 97.69 203 ASP A C 1
ATOM 1549 O O . ASP A 1 203 ? 14.478 9.246 -18.092 1.00 97.69 203 ASP A O 1
ATOM 1553 N N . CYS A 1 204 ? 13.412 7.751 -16.808 1.00 98.00 204 CYS A N 1
ATOM 1554 C CA . CYS A 1 204 ? 14.046 6.567 -17.393 1.00 98.00 204 CYS A CA 1
ATOM 1555 C C . CYS A 1 204 ? 15.586 6.630 -17.356 1.00 98.00 204 CYS A C 1
ATOM 1557 O O . CYS A 1 204 ? 16.285 6.261 -18.308 1.00 98.00 204 CYS A O 1
ATOM 1559 N N . ASN A 1 205 ? 16.123 7.097 -16.232 1.00 97.62 205 ASN A N 1
ATOM 1560 C CA . ASN A 1 205 ? 17.532 7.372 -16.031 1.00 97.62 205 ASN A CA 1
ATOM 1561 C C . ASN A 1 205 ? 18.169 6.374 -15.055 1.00 97.62 205 ASN A C 1
ATOM 1563 O O . ASN A 1 205 ? 17.900 6.374 -13.857 1.00 97.62 205 ASN A O 1
ATOM 1567 N N . ALA A 1 206 ? 19.101 5.569 -15.567 1.00 96.44 206 ALA A N 1
ATOM 1568 C CA . ALA A 1 206 ? 19.846 4.589 -14.779 1.00 96.44 206 ALA A CA 1
ATOM 1569 C C . ALA A 1 206 ? 21.260 5.044 -14.373 1.00 96.44 206 ALA A C 1
ATOM 1571 O O . ALA A 1 206 ? 22.041 4.225 -13.890 1.00 96.44 206 ALA A O 1
ATOM 1572 N N . ALA A 1 207 ? 21.630 6.315 -14.578 1.00 94.88 207 ALA A N 1
ATOM 1573 C CA . ALA A 1 207 ? 22.989 6.798 -14.309 1.00 94.88 207 ALA A CA 1
ATOM 1574 C C . ALA A 1 207 ? 23.418 6.606 -12.843 1.00 94.88 207 ALA A C 1
ATOM 1576 O O . ALA A 1 207 ? 24.588 6.344 -12.579 1.00 94.88 207 ALA A O 1
ATOM 1577 N N . ASN A 1 208 ? 22.460 6.693 -11.914 1.00 90.00 208 ASN A N 1
ATOM 1578 C CA . ASN A 1 208 ? 22.660 6.502 -10.476 1.00 90.00 208 ASN A CA 1
ATOM 1579 C C . ASN A 1 208 ? 21.828 5.325 -9.942 1.00 90.00 208 ASN A C 1
ATOM 1581 O O . ASN A 1 208 ? 21.277 5.407 -8.846 1.00 90.00 208 ASN A O 1
ATOM 1585 N N . ALA A 1 209 ? 21.683 4.257 -10.733 1.00 93.88 209 ALA A N 1
ATOM 1586 C CA . ALA A 1 209 ? 20.929 3.082 -10.311 1.00 93.88 209 ALA A CA 1
ATOM 1587 C C . ALA A 1 209 ? 21.461 2.520 -8.979 1.00 93.88 209 ALA A C 1
ATOM 1589 O O . ALA A 1 209 ? 22.670 2.381 -8.784 1.00 93.88 209 ALA A O 1
ATOM 1590 N N . ILE A 1 210 ? 20.536 2.171 -8.085 1.00 91.38 210 ILE A N 1
ATOM 1591 C CA . ILE A 1 210 ? 20.800 1.550 -6.782 1.00 91.38 210 ILE A CA 1
ATOM 1592 C C . ILE A 1 210 ? 21.424 0.167 -6.997 1.00 91.38 210 ILE A C 1
ATOM 1594 O O . ILE A 1 210 ? 22.389 -0.211 -6.332 1.00 91.38 210 ILE A O 1
ATOM 1598 N N . SER A 1 211 ? 20.895 -0.584 -7.964 1.00 93.25 211 SER A N 1
ATOM 1599 C CA . SER A 1 211 ? 21.436 -1.871 -8.388 1.00 93.25 211 SER A CA 1
ATOM 1600 C C . SER A 1 211 ? 21.184 -2.104 -9.880 1.00 93.25 211 SER A C 1
ATOM 1602 O O . SER A 1 211 ? 20.318 -1.477 -10.488 1.00 93.25 211 SER A O 1
ATOM 1604 N N . THR A 1 212 ? 21.964 -2.978 -10.523 1.00 96.25 212 THR A N 1
ATOM 1605 C CA . THR A 1 212 ? 21.728 -3.375 -11.921 1.00 96.25 212 THR A CA 1
ATOM 1606 C C . THR A 1 212 ? 22.087 -4.840 -12.142 1.00 96.25 212 THR A C 1
ATOM 1608 O O . THR A 1 212 ? 23.211 -5.267 -11.881 1.00 96.25 212 THR A O 1
ATOM 1611 N N . LEU A 1 213 ? 21.132 -5.604 -12.669 1.00 92.12 213 LEU A N 1
ATOM 1612 C CA . LEU A 1 213 ? 21.239 -7.026 -12.980 1.00 92.12 213 LEU A CA 1
ATOM 1613 C C . LEU A 1 213 ? 21.131 -7.226 -14.496 1.00 92.12 213 LEU A C 1
ATOM 1615 O O . LEU A 1 213 ? 20.104 -6.936 -15.107 1.00 92.12 213 LEU A O 1
ATOM 1619 N N . THR A 1 214 ? 22.195 -7.731 -15.119 1.00 96.88 214 THR A N 1
ATOM 1620 C CA . THR A 1 214 ? 22.312 -7.852 -16.588 1.00 96.88 214 THR A CA 1
ATOM 1621 C C . THR A 1 214 ? 22.127 -9.275 -17.118 1.00 96.88 214 THR A C 1
ATOM 1623 O O . THR A 1 214 ? 22.129 -9.486 -18.329 1.00 96.88 214 THR A O 1
ATOM 1626 N N . THR A 1 215 ? 21.970 -10.260 -16.228 1.00 94.62 215 THR A N 1
ATOM 1627 C CA . THR A 1 215 ? 21.781 -11.676 -16.578 1.00 94.62 215 THR A CA 1
ATOM 1628 C C . THR A 1 215 ? 20.379 -12.127 -16.190 1.00 94.62 215 THR A C 1
ATOM 1630 O O . THR A 1 215 ? 19.970 -11.940 -15.045 1.00 94.62 215 THR A O 1
ATOM 1633 N N . GLY A 1 216 ? 19.660 -12.716 -17.145 1.00 91.44 216 GLY A N 1
ATOM 1634 C CA . GLY A 1 216 ? 18.321 -13.259 -16.944 1.00 91.44 216 GLY A CA 1
ATOM 1635 C C . GLY A 1 216 ? 18.334 -14.774 -16.671 1.00 91.44 216 GLY A C 1
ATOM 1636 O O . GLY A 1 216 ? 19.212 -15.473 -17.185 1.00 91.44 216 GLY A O 1
ATOM 1637 N N . PRO A 1 217 ? 17.363 -15.305 -15.904 1.00 95.38 217 PRO A N 1
ATOM 1638 C CA . PRO A 1 217 ? 16.362 -14.564 -15.141 1.00 95.38 217 PRO A CA 1
ATOM 1639 C C . PRO A 1 217 ? 16.980 -13.883 -13.910 1.00 95.38 217 PRO A C 1
ATOM 1641 O O . PRO A 1 217 ? 17.711 -14.510 -13.141 1.00 95.38 217 PRO A O 1
ATOM 1644 N N . ALA A 1 218 ? 16.678 -12.601 -13.716 1.00 91.50 218 ALA A N 1
ATOM 1645 C CA . ALA A 1 218 ? 17.150 -11.846 -12.560 1.00 91.50 218 ALA A CA 1
ATOM 1646 C C . ALA A 1 218 ? 16.184 -12.024 -11.382 1.00 91.50 218 ALA A C 1
ATOM 1648 O O . ALA A 1 218 ? 14.972 -12.103 -11.577 1.00 91.50 218 ALA A O 1
ATOM 1649 N N . ARG A 1 219 ? 16.715 -12.081 -10.156 1.00 93.25 219 ARG A N 1
ATOM 1650 C CA . ARG A 1 219 ? 15.921 -12.197 -8.924 1.00 93.25 219 ARG A CA 1
ATOM 1651 C C . ARG A 1 219 ? 16.248 -11.027 -8.006 1.00 93.25 219 ARG A C 1
ATOM 1653 O O . ARG A 1 219 ? 17.418 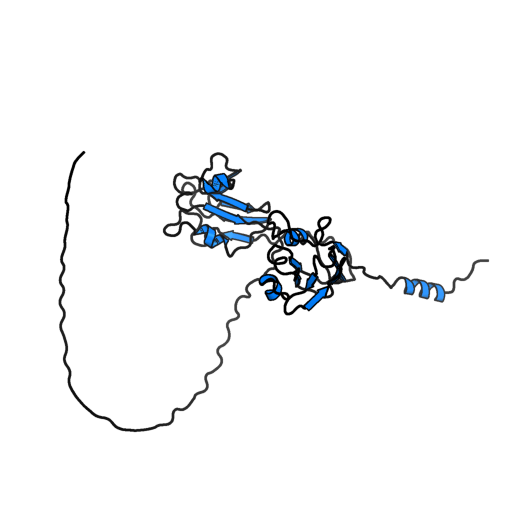-10.833 -7.683 1.00 93.25 219 ARG A O 1
ATOM 1660 N N . VAL A 1 220 ? 15.228 -10.296 -7.578 1.00 92.88 220 VAL A N 1
ATOM 1661 C CA . VAL A 1 220 ? 15.343 -9.180 -6.633 1.00 92.88 220 VAL A CA 1
ATOM 1662 C C . VAL A 1 220 ? 14.536 -9.522 -5.392 1.00 92.88 220 VAL A C 1
ATOM 1664 O O . VAL A 1 220 ? 13.343 -9.784 -5.501 1.00 92.88 220 VAL A O 1
ATOM 1667 N N . THR A 1 221 ? 15.178 -9.535 -4.226 1.00 87.75 221 THR A N 1
ATOM 1668 C CA . THR A 1 221 ? 14.472 -9.649 -2.945 1.00 87.75 221 THR A CA 1
ATOM 1669 C C . THR A 1 221 ? 14.070 -8.258 -2.468 1.00 87.75 221 THR A C 1
ATOM 1671 O O . THR A 1 221 ? 14.920 -7.371 -2.395 1.00 87.75 221 THR A O 1
ATOM 1674 N N . LEU A 1 222 ? 12.800 -8.077 -2.118 1.00 87.62 222 LEU A N 1
ATOM 1675 C CA . LEU A 1 222 ? 12.256 -6.833 -1.583 1.00 87.62 222 LEU A CA 1
ATOM 1676 C C . LEU A 1 222 ? 12.608 -6.738 -0.093 1.00 87.62 222 LEU A C 1
ATOM 1678 O O . LEU A 1 222 ? 11.981 -7.375 0.746 1.00 87.62 222 LEU A O 1
ATOM 1682 N N . ASN A 1 223 ? 13.682 -6.018 0.232 1.00 80.88 223 ASN A N 1
ATOM 1683 C CA . ASN A 1 223 ? 14.283 -6.029 1.575 1.00 80.88 223 ASN A CA 1
ATOM 1684 C C . ASN A 1 223 ? 13.821 -4.882 2.486 1.00 80.88 223 ASN A C 1
ATOM 1686 O O . ASN A 1 223 ? 14.206 -4.843 3.654 1.00 80.88 223 ASN A O 1
ATOM 1690 N N . SER A 1 224 ? 13.030 -3.952 1.964 1.00 79.81 224 SER A N 1
ATOM 1691 C CA . SER A 1 224 ? 12.515 -2.792 2.688 1.00 79.81 224 SER A CA 1
ATOM 1692 C C . SER A 1 224 ? 11.076 -2.518 2.284 1.00 79.81 224 SER A C 1
ATOM 1694 O O . SER A 1 224 ? 10.629 -2.969 1.235 1.00 79.81 224 SER A O 1
ATOM 1696 N N . THR A 1 225 ? 10.351 -1.822 3.152 1.00 78.44 225 THR A N 1
ATOM 1697 C CA . THR A 1 225 ? 9.033 -1.278 2.834 1.00 78.44 225 THR A CA 1
ATOM 1698 C C . THR A 1 225 ? 9.157 -0.014 1.982 1.00 78.44 225 THR A C 1
ATOM 1700 O O . THR A 1 225 ? 10.225 0.601 1.930 1.00 78.44 225 THR A O 1
ATOM 1703 N N . GLY A 1 226 ? 8.043 0.403 1.384 1.00 80.31 226 GLY A N 1
ATOM 1704 C CA . GLY A 1 226 ? 7.934 1.584 0.535 1.00 80.31 226 GLY A CA 1
ATOM 1705 C C . GLY A 1 226 ? 7.940 1.244 -0.951 1.00 80.31 226 GLY A C 1
ATOM 1706 O O . GLY A 1 226 ? 7.894 0.077 -1.344 1.00 80.31 226 GLY A O 1
ATOM 1707 N N . ASP A 1 227 ? 7.980 2.285 -1.772 1.00 91.56 227 ASP A N 1
ATOM 1708 C CA . ASP A 1 227 ? 7.990 2.141 -3.221 1.00 91.56 227 ASP A CA 1
ATOM 1709 C C . ASP A 1 227 ? 9.371 1.717 -3.729 1.00 91.56 227 ASP A C 1
ATOM 1711 O O . ASP A 1 227 ? 10.390 2.350 -3.441 1.00 91.56 227 ASP A O 1
ATOM 1715 N N . HIS A 1 228 ? 9.392 0.655 -4.529 1.00 95.62 228 HIS A N 1
ATOM 1716 C CA . HIS A 1 228 ? 10.564 0.196 -5.261 1.00 95.62 228 HIS A CA 1
ATOM 1717 C C . HIS A 1 228 ? 10.332 0.346 -6.762 1.00 95.62 228 HIS A C 1
ATOM 1719 O O . HIS A 1 228 ? 9.295 -0.062 -7.292 1.00 95.62 228 HIS A O 1
ATOM 1725 N N . TYR A 1 229 ? 11.335 0.885 -7.452 1.00 98.25 229 TYR A N 1
ATOM 1726 C CA . TYR A 1 229 ? 11.244 1.241 -8.860 1.00 98.25 229 TYR A CA 1
ATOM 1727 C C . TYR A 1 229 ? 12.278 0.484 -9.684 1.00 98.25 229 TYR A C 1
ATOM 1729 O O . TYR A 1 229 ? 13.477 0.529 -9.404 1.00 98.25 229 TYR A O 1
ATOM 1737 N N . PHE A 1 230 ? 11.819 -0.184 -10.738 1.00 98.81 230 PHE A N 1
ATOM 1738 C CA . PHE A 1 230 ? 12.650 -0.997 -11.617 1.00 98.81 230 PHE A CA 1
ATOM 1739 C C . PHE A 1 230 ? 12.480 -0.570 -13.070 1.00 98.81 230 PHE A C 1
ATOM 1741 O O . PHE A 1 230 ? 11.361 -0.382 -13.540 1.00 98.81 230 PHE A O 1
ATOM 174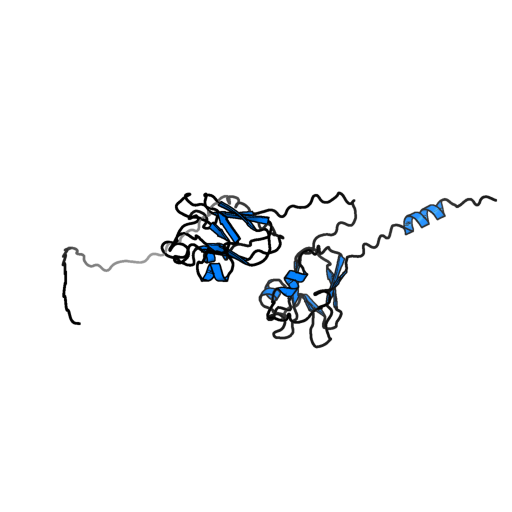8 N N . ILE A 1 231 ? 13.580 -0.474 -13.814 1.00 98.62 231 ILE A N 1
ATOM 1749 C CA . ILE A 1 231 ? 13.568 -0.127 -15.241 1.00 98.62 231 ILE A CA 1
ATOM 1750 C C . ILE A 1 231 ? 14.497 -1.034 -16.047 1.00 98.62 231 ILE A C 1
ATOM 1752 O O . ILE A 1 231 ? 15.456 -1.598 -15.516 1.00 98.62 231 ILE A O 1
ATOM 1756 N N . CYS A 1 232 ? 14.253 -1.153 -17.353 1.00 98.56 232 CYS A N 1
ATOM 1757 C CA . CYS A 1 232 ? 15.284 -1.607 -18.282 1.00 98.56 232 CYS A CA 1
ATOM 1758 C C . CYS A 1 232 ? 16.065 -0.396 -18.801 1.00 98.56 232 CYS A C 1
ATOM 1760 O O . CYS A 1 232 ? 15.506 0.479 -19.457 1.00 98.56 232 CYS A O 1
ATOM 1762 N N . SER A 1 233 ? 17.371 -0.356 -18.535 1.00 98.12 233 SER A N 1
ATOM 1763 C CA . SER A 1 233 ? 18.231 0.787 -18.866 1.00 98.12 233 SER A CA 1
ATOM 1764 C C . SER A 1 233 ? 18.832 0.751 -20.273 1.00 98.12 233 SER A C 1
ATOM 1766 O O . SER A 1 233 ? 19.675 1.581 -20.613 1.00 98.12 233 SER A O 1
ATOM 1768 N N . ILE A 1 234 ? 18.413 -0.198 -21.114 1.00 97.69 234 ILE A N 1
ATOM 1769 C CA . ILE A 1 234 ? 18.788 -0.203 -22.530 1.00 97.69 234 ILE A CA 1
ATOM 1770 C C . ILE A 1 234 ? 18.084 0.973 -23.228 1.00 97.69 234 ILE A C 1
ATOM 1772 O O . ILE A 1 234 ? 16.885 1.171 -23.007 1.00 97.69 234 ILE A O 1
ATOM 1776 N N . PRO A 1 235 ? 18.792 1.758 -24.067 1.00 97.31 235 PRO A N 1
ATOM 1777 C CA . PRO A 1 235 ? 18.219 2.935 -24.711 1.00 97.31 235 PRO A CA 1
ATOM 1778 C C . PRO A 1 235 ? 16.877 2.653 -25.399 1.00 97.31 235 PRO A C 1
ATOM 1780 O O . PRO A 1 235 ? 16.772 1.759 -26.235 1.00 97.31 235 PRO A O 1
ATOM 1783 N N . GLY A 1 236 ? 15.856 3.430 -25.034 1.00 96.12 236 GLY A N 1
ATOM 1784 C CA . GLY A 1 236 ? 14.499 3.334 -25.578 1.00 96.12 236 GLY A CA 1
ATOM 1785 C C . GLY A 1 236 ? 13.588 2.292 -24.919 1.00 96.12 236 GLY A C 1
ATOM 1786 O O . GLY A 1 236 ? 12.389 2.344 -25.152 1.00 96.12 236 GLY A O 1
ATOM 1787 N N . HIS A 1 237 ? 14.099 1.381 -24.082 1.00 97.81 237 HIS A N 1
ATOM 1788 C CA . HIS A 1 237 ? 13.277 0.318 -23.488 1.00 97.81 237 HIS A CA 1
ATOM 1789 C C . HIS A 1 237 ? 12.365 0.832 -22.369 1.00 97.81 237 HIS A C 1
ATOM 1791 O O . HIS A 1 237 ? 11.155 0.628 -22.425 1.00 97.81 237 HIS A O 1
ATOM 1797 N N . CYS A 1 238 ? 12.927 1.523 -21.370 1.00 97.94 238 CYS A N 1
ATOM 1798 C CA . CYS A 1 238 ? 12.142 2.097 -20.274 1.00 97.94 238 CYS A CA 1
ATOM 1799 C C . CYS A 1 238 ? 11.072 3.073 -20.785 1.00 97.94 238 CYS A C 1
ATOM 1801 O O . CYS A 1 238 ? 9.910 2.953 -20.414 1.00 97.94 238 CYS A O 1
ATOM 1803 N N . SER A 1 239 ? 11.439 3.981 -21.697 1.00 96.06 239 SER A N 1
ATOM 1804 C CA . SER A 1 239 ? 10.512 4.976 -22.259 1.00 96.06 239 SER A CA 1
ATOM 1805 C C . SER A 1 239 ? 9.412 4.364 -23.131 1.00 96.06 239 SER A C 1
ATOM 1807 O O . SER A 1 239 ? 8.434 5.038 -23.422 1.00 96.06 239 SER A O 1
ATOM 1809 N N . ALA A 1 240 ? 9.575 3.107 -23.551 1.00 95.88 240 ALA A N 1
ATOM 1810 C CA . ALA A 1 240 ? 8.561 2.319 -24.245 1.00 95.88 240 ALA A CA 1
ATOM 1811 C C . ALA A 1 240 ? 7.783 1.393 -23.285 1.00 95.88 240 ALA A C 1
ATOM 1813 O O . ALA A 1 240 ? 7.261 0.367 -23.710 1.00 95.88 240 ALA A O 1
ATOM 1814 N N . GLY A 1 241 ? 7.766 1.702 -21.983 1.00 95.88 241 GLY A N 1
ATOM 1815 C CA . GLY A 1 241 ? 6.963 1.002 -20.976 1.00 95.88 241 GLY A CA 1
ATOM 1816 C C . GLY A 1 241 ? 7.667 -0.151 -20.254 1.00 95.88 241 GLY A C 1
ATOM 1817 O O . GLY A 1 241 ? 7.044 -0.829 -19.445 1.00 95.88 241 GLY A O 1
ATOM 1818 N N . GLN A 1 242 ? 8.961 -0.420 -20.488 1.00 98.31 242 GLN A N 1
ATOM 1819 C CA . GLN A 1 242 ? 9.692 -1.460 -19.739 1.00 98.31 242 GLN A CA 1
ATOM 1820 C C . GLN A 1 242 ? 10.172 -0.950 -18.365 1.00 98.31 242 GLN A C 1
ATOM 1822 O O . GLN A 1 242 ? 11.379 -0.822 -18.114 1.00 98.31 242 GLN A O 1
ATOM 1827 N N . LYS A 1 243 ? 9.212 -0.639 -17.492 1.00 98.25 243 LYS A N 1
ATOM 1828 C CA . LYS A 1 243 ? 9.396 -0.118 -16.133 1.00 98.25 243 LYS A CA 1
ATOM 1829 C C . LYS A 1 243 ? 8.314 -0.676 -15.194 1.00 98.25 243 LYS A C 1
ATOM 1831 O O . LYS A 1 243 ? 7.236 -1.005 -15.659 1.00 98.25 243 LYS A O 1
ATOM 1836 N N . LEU A 1 244 ? 8.630 -0.867 -13.916 1.00 98.44 244 LEU A N 1
ATOM 1837 C CA . LEU A 1 244 ? 7.739 -1.404 -12.882 1.00 98.44 244 LEU A CA 1
ATOM 1838 C C . LEU A 1 244 ? 7.908 -0.615 -11.578 1.00 98.44 244 LEU A C 1
ATOM 1840 O O . LEU A 1 244 ? 9.030 -0.514 -11.075 1.00 98.44 244 LEU A O 1
ATOM 1844 N N . LYS A 1 245 ? 6.797 -0.154 -11.006 1.00 97.81 245 LYS A N 1
A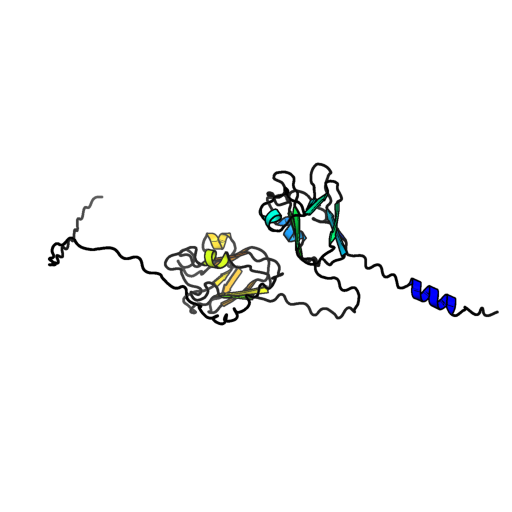TOM 1845 C CA . LYS A 1 245 ? 6.691 0.286 -9.614 1.00 97.81 245 LYS A CA 1
ATOM 1846 C C . LYS A 1 245 ? 6.046 -0.826 -8.781 1.00 97.81 245 LYS A C 1
ATOM 1848 O O . LYS A 1 245 ? 5.091 -1.458 -9.223 1.00 97.81 245 LYS A O 1
ATOM 1853 N N . VAL A 1 246 ? 6.563 -1.087 -7.581 1.00 95.88 246 VAL A N 1
ATOM 1854 C CA . VAL A 1 246 ? 5.874 -1.919 -6.580 1.00 95.88 246 VAL A CA 1
ATOM 1855 C C . VAL A 1 246 ? 5.878 -1.228 -5.225 1.00 95.88 246 VAL A C 1
ATOM 1857 O O . VAL A 1 246 ? 6.918 -0.756 -4.774 1.00 95.88 246 VAL A O 1
ATOM 1860 N N . GLU A 1 247 ? 4.729 -1.225 -4.560 1.00 93.56 247 GLU A N 1
ATOM 1861 C CA . GLU A 1 247 ? 4.599 -0.789 -3.171 1.00 93.56 247 GLU A CA 1
ATOM 1862 C C . GLU A 1 247 ? 4.819 -1.997 -2.250 1.00 93.56 247 GLU A C 1
ATOM 1864 O O . GLU A 1 247 ? 4.077 -2.983 -2.300 1.00 93.56 247 GLU A O 1
ATOM 1869 N N . VAL A 1 248 ? 5.862 -1.948 -1.421 1.00 86.69 248 VAL A N 1
ATOM 1870 C CA . VAL A 1 248 ? 6.226 -3.041 -0.516 1.00 86.69 248 VAL A CA 1
ATOM 1871 C C . VAL A 1 248 ? 5.783 -2.723 0.903 1.00 86.69 248 VAL A C 1
ATOM 1873 O O . VAL A 1 248 ? 6.213 -1.743 1.507 1.00 86.69 248 VAL A O 1
ATOM 1876 N N . ARG A 1 249 ? 4.968 -3.604 1.475 1.00 83.38 249 ARG A N 1
ATOM 1877 C CA . ARG A 1 249 ? 4.452 -3.491 2.846 1.00 83.38 249 ARG A CA 1
ATOM 1878 C C . ARG A 1 249 ? 5.210 -4.404 3.803 1.00 83.38 249 ARG A C 1
ATOM 1880 O O . ARG A 1 249 ? 6.004 -5.245 3.385 1.00 83.38 249 ARG A O 1
ATOM 1887 N N . ASN A 1 250 ? 5.012 -4.270 5.108 1.00 67.50 250 ASN A N 1
ATOM 1888 C CA . ASN A 1 250 ? 5.629 -5.206 6.046 1.00 67.50 250 ASN A CA 1
ATOM 1889 C C . ASN A 1 250 ? 4.837 -6.531 6.090 1.00 67.50 250 ASN A C 1
ATOM 1891 O O . ASN A 1 250 ? 3.622 -6.562 5.911 1.00 67.50 250 ASN A O 1
ATOM 1895 N N . GLY A 1 251 ? 5.532 -7.661 6.231 1.00 54.78 251 GLY A N 1
ATOM 1896 C CA . GLY A 1 251 ? 4.982 -8.980 5.904 1.00 54.78 251 GLY A CA 1
ATOM 1897 C C . GLY A 1 251 ? 4.042 -9.596 6.935 1.00 54.78 251 GLY A C 1
ATOM 1898 O O . GLY A 1 251 ? 4.486 -10.398 7.750 1.00 54.78 251 GLY A O 1
ATOM 1899 N N . ASN A 1 252 ? 2.734 -9.370 6.793 1.00 44.72 252 ASN A N 1
ATOM 1900 C CA . ASN A 1 252 ? 1.710 -10.323 7.234 1.00 44.72 252 ASN A CA 1
ATOM 1901 C C . ASN A 1 252 ? 0.785 -10.670 6.060 1.00 44.72 252 ASN A C 1
ATOM 1903 O O . ASN A 1 252 ? -0.249 -10.043 5.848 1.00 44.72 252 ASN A O 1
ATOM 1907 N N . ARG A 1 253 ? 1.159 -11.680 5.264 1.00 51.00 253 ARG A N 1
ATOM 1908 C CA . ARG A 1 253 ? 0.214 -12.266 4.310 1.00 51.00 253 ARG A CA 1
ATOM 1909 C C . ARG A 1 253 ? -0.752 -13.177 5.045 1.00 51.00 253 ARG A C 1
ATOM 1911 O O . ARG A 1 253 ? -0.376 -14.280 5.441 1.00 51.00 253 ARG A O 1
ATOM 1918 N N . THR A 1 254 ? -2.014 -12.779 5.121 1.00 39.81 254 THR A N 1
ATOM 1919 C CA . THR A 1 254 ? -3.098 -13.746 5.268 1.00 39.81 254 THR A CA 1
ATOM 1920 C C . THR A 1 254 ? -3.118 -14.610 4.004 1.00 39.81 254 THR A C 1
ATOM 1922 O O . THR A 1 254 ? -3.369 -14.155 2.891 1.00 39.81 254 THR A O 1
ATOM 1925 N N . SER A 1 255 ? -2.754 -15.883 4.157 1.00 33.53 255 SER A N 1
ATOM 1926 C CA . SER A 1 255 ? -2.848 -16.881 3.092 1.00 33.53 255 SER A CA 1
ATOM 1927 C C . SER A 1 255 ? -4.320 -17.110 2.747 1.00 33.53 255 SER A C 1
ATOM 1929 O O . SER A 1 255 ? -4.984 -17.960 3.339 1.00 33.53 255 SER A O 1
ATOM 1931 N N . THR A 1 256 ? -4.850 -16.384 1.768 1.00 33.16 256 THR A N 1
ATOM 1932 C CA . THR A 1 256 ? -5.997 -16.864 0.997 1.00 33.16 256 THR A CA 1
ATOM 1933 C C . THR A 1 256 ? -5.465 -17.784 -0.094 1.00 33.16 256 THR A C 1
ATOM 1935 O O . THR A 1 256 ? -5.324 -17.424 -1.258 1.00 33.16 256 THR A O 1
ATOM 1938 N N . SER A 1 257 ? -5.121 -19.015 0.290 1.00 28.39 257 SER A N 1
ATOM 1939 C CA . SER A 1 257 ? -4.917 -20.080 -0.690 1.00 28.39 257 SER A CA 1
ATOM 1940 C C . SER A 1 257 ? -6.245 -20.306 -1.430 1.00 28.39 257 SER A C 1
ATOM 1942 O O . SER A 1 257 ? -7.234 -20.661 -0.778 1.00 28.39 257 SER A O 1
ATOM 1944 N N . PRO A 1 258 ? -6.323 -20.122 -2.763 1.00 32.75 258 PRO A N 1
ATOM 1945 C CA . PRO A 1 258 ? -7.490 -20.566 -3.501 1.00 32.75 258 PRO A CA 1
ATOM 1946 C C . PRO A 1 258 ? -7.516 -22.087 -3.387 1.00 32.75 258 PRO A C 1
ATOM 1948 O O . PRO A 1 258 ? -6.615 -22.784 -3.855 1.00 32.75 258 PRO A O 1
ATOM 1951 N N . THR A 1 259 ? -8.539 -22.606 -2.713 1.00 30.73 259 THR A N 1
ATOM 1952 C CA . THR A 1 259 ? -8.782 -24.047 -2.661 1.00 30.73 259 THR A CA 1
ATOM 1953 C C . THR A 1 259 ? -8.887 -24.552 -4.104 1.00 30.73 259 THR A C 1
ATOM 1955 O O . THR A 1 259 ? -9.702 -24.011 -4.857 1.00 30.73 259 THR A O 1
ATOM 1958 N N . PRO A 1 260 ? -8.098 -25.559 -4.531 1.00 35.69 260 PRO A N 1
ATOM 1959 C CA . PRO A 1 260 ? -8.305 -26.200 -5.820 1.00 35.69 260 PRO A CA 1
ATOM 1960 C C . PRO A 1 260 ? -9.747 -26.696 -5.880 1.00 35.69 260 PRO A C 1
ATOM 1962 O O . PRO A 1 260 ? -10.161 -27.503 -5.048 1.00 35.69 260 PRO A O 1
ATOM 1965 N N . GLY A 1 261 ? -10.528 -26.163 -6.821 1.00 31.48 261 GLY A N 1
ATOM 1966 C CA . GLY A 1 261 ? -11.934 -26.509 -6.968 1.00 31.48 261 GLY A CA 1
ATOM 1967 C C . GLY A 1 261 ? -12.102 -28.019 -7.104 1.00 31.48 261 GLY A C 1
ATOM 1968 O O . GLY A 1 261 ? -11.639 -28.624 -8.071 1.00 31.48 261 GLY A O 1
ATOM 1969 N N . THR A 1 262 ? -12.768 -28.631 -6.129 1.00 32.94 262 THR A N 1
ATOM 1970 C CA . THR A 1 262 ? -13.238 -30.012 -6.216 1.00 32.94 262 THR A CA 1
ATOM 1971 C C . THR A 1 262 ? -14.140 -30.147 -7.450 1.00 32.94 262 THR A C 1
ATOM 1973 O O . THR A 1 262 ? -15.067 -29.345 -7.596 1.00 32.94 262 THR A O 1
ATOM 1976 N N . PRO A 1 263 ? -13.939 -31.142 -8.336 1.00 39.31 263 PRO A N 1
ATOM 1977 C CA . PRO A 1 263 ? -14.857 -31.387 -9.443 1.00 39.31 263 PRO A CA 1
ATOM 1978 C C . PRO A 1 263 ? -16.237 -31.748 -8.885 1.00 39.31 263 PRO A C 1
ATOM 1980 O O . PRO A 1 263 ? -16.405 -32.787 -8.245 1.00 39.31 263 PRO A O 1
ATOM 1983 N N . SER A 1 264 ? -17.224 -30.877 -9.098 1.00 37.09 264 SER A N 1
ATOM 1984 C CA . SER A 1 264 ? -18.607 -31.150 -8.713 1.00 37.09 264 SER A CA 1
ATOM 1985 C C . SER A 1 264 ? -19.168 -32.256 -9.605 1.00 37.09 264 SER A C 1
ATOM 1987 O O . SER A 1 264 ? -19.230 -32.123 -10.829 1.00 37.09 264 SER A O 1
ATOM 1989 N N . ALA A 1 265 ? -19.537 -33.373 -8.980 1.00 38.41 265 ALA A N 1
ATOM 1990 C CA . ALA A 1 265 ? -20.181 -34.500 -9.630 1.00 38.41 265 ALA A CA 1
ATOM 1991 C C . ALA A 1 265 ? -21.542 -34.082 -10.209 1.00 38.41 265 ALA A C 1
ATOM 1993 O O . ALA A 1 265 ? -22.365 -33.465 -9.533 1.00 38.41 265 ALA A O 1
ATOM 1994 N N . ALA A 1 266 ? -21.774 -34.447 -11.470 1.00 42.97 266 ALA A N 1
ATOM 1995 C CA . ALA A 1 266 ? -23.041 -34.250 -12.156 1.00 42.97 266 ALA A CA 1
ATOM 1996 C C . ALA A 1 266 ? -24.186 -34.961 -11.414 1.00 42.97 266 ALA A C 1
ATOM 1998 O O . ALA A 1 266 ? -24.123 -36.169 -11.176 1.00 42.97 266 ALA A O 1
ATOM 1999 N N . ALA A 1 267 ? -25.245 -34.216 -11.093 1.00 37.25 267 ALA A N 1
ATOM 2000 C CA . ALA A 1 267 ? -26.510 -34.772 -10.629 1.00 37.25 267 ALA A CA 1
ATOM 2001 C C . ALA A 1 267 ? -27.518 -34.893 -11.796 1.00 37.25 267 ALA A C 1
ATOM 2003 O O . ALA A 1 267 ? -27.453 -34.108 -12.746 1.00 37.25 267 ALA A O 1
ATOM 2004 N N . PRO A 1 268 ? -28.439 -35.876 -11.759 1.00 39.12 268 PRO A N 1
ATOM 2005 C CA . PRO A 1 268 ? -29.180 -36.347 -12.928 1.00 39.12 268 PRO A CA 1
ATOM 2006 C C . PRO A 1 268 ? -30.399 -35.476 -13.252 1.00 39.12 268 PRO A C 1
ATOM 2008 O O . PRO A 1 268 ? -31.193 -35.140 -12.374 1.00 39.12 268 PRO A O 1
ATOM 2011 N N . GLY A 1 269 ? -30.587 -35.169 -14.537 1.00 38.31 269 GLY A N 1
ATOM 2012 C CA . GLY A 1 269 ? -31.784 -34.497 -15.043 1.00 38.31 269 GLY A CA 1
ATOM 2013 C C . GLY A 1 269 ? -33.035 -35.374 -14.934 1.00 38.31 269 GLY A C 1
ATOM 2014 O O . GLY A 1 269 ? -33.005 -36.561 -15.254 1.00 38.31 269 GLY A O 1
ATOM 2015 N N . THR A 1 270 ? -34.144 -34.769 -14.509 1.00 34.12 270 THR A N 1
ATOM 2016 C CA . THR A 1 270 ? -35.494 -35.362 -14.515 1.00 34.12 270 THR A CA 1
ATOM 2017 C C . THR A 1 270 ? -36.403 -34.504 -15.416 1.00 34.12 270 THR A C 1
ATOM 2019 O O . THR A 1 270 ? -36.212 -33.287 -15.456 1.00 34.12 270 THR A O 1
ATOM 2022 N N . PRO A 1 271 ? -37.334 -35.097 -16.193 1.00 44.03 271 PRO A N 1
ATOM 2023 C CA . PRO A 1 271 ? -37.887 -34.474 -17.395 1.00 44.03 271 PRO A CA 1
ATOM 2024 C C . PRO A 1 271 ? -39.177 -33.686 -17.128 1.00 44.03 271 PRO A C 1
ATOM 2026 O O . PRO A 1 271 ? -40.032 -34.130 -16.365 1.00 44.03 271 PRO A O 1
ATOM 2029 N N . SER A 1 272 ? -39.363 -32.569 -17.839 1.00 37.88 272 SER A N 1
ATOM 2030 C CA . SER A 1 272 ? -40.660 -31.883 -17.936 1.00 37.88 272 SER A CA 1
ATOM 2031 C C . SER A 1 272 ? -41.310 -32.165 -19.286 1.00 37.88 272 SER A C 1
ATOM 2033 O O . SER A 1 272 ? -40.766 -31.843 -20.342 1.00 37.88 272 SER A O 1
ATOM 2035 N N . GLY A 1 273 ? -42.484 -32.796 -19.225 1.00 34.69 273 GLY A N 1
ATOM 2036 C CA . GLY A 1 273 ? -43.342 -33.103 -20.361 1.00 34.69 273 GLY A CA 1
ATOM 2037 C C . GLY A 1 273 ? -43.972 -31.857 -20.982 1.00 34.69 273 GLY A C 1
ATOM 2038 O O . GLY A 1 273 ? -44.322 -30.902 -20.295 1.00 34.69 273 GLY A O 1
ATOM 2039 N N . THR A 1 274 ? -44.126 -31.899 -22.303 1.00 33.75 274 THR A N 1
ATOM 2040 C CA . THR A 1 274 ? -44.822 -30.889 -23.108 1.00 33.75 274 THR A CA 1
ATOM 2041 C C . THR A 1 274 ? -46.166 -31.463 -23.550 1.00 33.75 274 THR A C 1
ATOM 2043 O O . THR A 1 274 ? -46.212 -32.541 -24.142 1.00 33.75 274 THR A O 1
ATOM 2046 N N . THR A 1 275 ? -47.260 -30.761 -23.257 1.00 36.25 275 THR A N 1
ATOM 2047 C CA . THR A 1 275 ? -48.600 -31.060 -23.774 1.00 36.25 275 THR A CA 1
ATOM 2048 C C . THR A 1 275 ? -48.893 -30.257 -25.042 1.00 36.25 275 THR A C 1
ATOM 2050 O O . THR A 1 275 ? -48.532 -29.090 -25.172 1.00 36.25 275 THR A O 1
ATOM 2053 N N . ASN A 1 276 ? -49.549 -30.939 -25.981 1.00 35.84 276 ASN A N 1
ATOM 2054 C CA . ASN A 1 276 ? -49.996 -30.474 -27.292 1.00 35.84 276 ASN A CA 1
ATOM 2055 C C . ASN A 1 276 ? -51.030 -29.338 -27.231 1.00 35.84 276 ASN A C 1
ATOM 2057 O O . ASN A 1 276 ? -51.956 -29.377 -26.423 1.00 35.84 276 ASN A O 1
ATOM 2061 N N . GLY A 1 277 ? -50.955 -28.437 -28.215 1.00 32.78 277 GLY A N 1
ATOM 2062 C CA . GLY A 1 277 ? -52.016 -27.503 -28.591 1.00 32.78 277 GLY A CA 1
ATOM 2063 C C . GLY A 1 277 ? -51.904 -27.124 -30.071 1.00 32.78 277 GLY A C 1
ATOM 2064 O O . GLY A 1 277 ? -51.088 -26.294 -30.451 1.00 32.78 277 GLY A O 1
ATOM 2065 N N . THR A 1 278 ? -52.703 -27.788 -30.900 1.00 33.62 278 THR A N 1
ATOM 2066 C CA . THR A 1 278 ? -52.819 -27.686 -32.363 1.00 33.62 278 THR A CA 1
ATOM 2067 C C . THR A 1 278 ? -53.474 -26.372 -32.809 1.00 33.62 278 THR A C 1
ATOM 2069 O O . THR A 1 278 ? -54.506 -26.026 -32.244 1.00 33.62 278 THR A O 1
ATOM 2072 N N . SER A 1 279 ? -52.988 -25.718 -33.879 1.00 34.12 279 SER A N 1
ATOM 2073 C CA . SER A 1 279 ? -53.844 -25.111 -34.928 1.00 34.12 279 SER A CA 1
ATOM 2074 C C . SER A 1 279 ? -53.043 -24.550 -36.126 1.00 34.12 279 SER A C 1
ATOM 2076 O O . SER A 1 279 ? -52.297 -23.589 -35.987 1.00 34.12 279 SER A O 1
ATOM 2078 N N . SER A 1 280 ? -53.274 -25.162 -37.295 1.00 34.53 280 SER A N 1
ATOM 2079 C CA . SER A 1 280 ? -53.495 -24.574 -38.638 1.00 34.53 280 SER A CA 1
ATOM 2080 C C . SER A 1 280 ? -52.456 -23.656 -39.325 1.00 34.53 280 SER A C 1
ATOM 2082 O O . SER A 1 280 ? -52.301 -22.486 -38.997 1.00 34.53 280 SER A O 1
ATOM 2084 N N . SER A 1 281 ? -51.878 -24.172 -40.419 1.00 37.97 281 SER A N 1
ATOM 2085 C CA . SER A 1 281 ? -51.365 -23.441 -41.608 1.00 37.97 281 SER A CA 1
ATOM 2086 C C . SER A 1 281 ? -52.514 -23.271 -42.649 1.00 37.97 281 SER A C 1
ATOM 2088 O O . SER A 1 281 ? -53.583 -23.821 -42.366 1.00 37.97 281 SER A O 1
ATOM 2090 N N . PRO A 1 282 ? -52.378 -22.673 -43.868 1.00 56.75 282 PRO A N 1
ATOM 2091 C CA . PRO A 1 282 ? -51.209 -22.058 -44.525 1.00 56.75 282 PRO A CA 1
ATOM 2092 C C . PRO A 1 282 ? -51.474 -20.744 -45.312 1.00 56.75 282 PRO A C 1
ATOM 2094 O O . PRO A 1 282 ? -52.607 -20.344 -45.566 1.00 56.75 282 PRO A O 1
ATOM 2097 N N . GLY A 1 283 ? -50.395 -20.111 -45.788 1.00 33.09 283 GLY A N 1
ATOM 2098 C CA . GLY A 1 283 ? -50.432 -19.043 -46.793 1.00 33.09 283 GLY A CA 1
ATOM 2099 C C . GLY A 1 283 ? -49.090 -18.921 -47.515 1.00 33.09 283 GLY A C 1
ATOM 2100 O O . GLY A 1 283 ? -48.124 -18.409 -46.966 1.00 33.09 283 GLY A O 1
ATOM 2101 N N . THR A 1 284 ? -49.041 -19.469 -48.722 1.00 43.06 284 THR A N 1
ATOM 2102 C CA . THR A 1 284 ? -47.919 -19.595 -49.660 1.00 43.06 284 THR A CA 1
ATOM 2103 C C . THR A 1 284 ? -47.406 -18.255 -50.203 1.00 43.06 284 THR A C 1
ATOM 2105 O O . THR A 1 284 ? -48.209 -17.346 -50.394 1.00 43.06 284 THR A O 1
ATOM 2108 N N . ASN A 1 285 ? -46.108 -18.167 -50.544 1.00 36.47 285 ASN A N 1
ATOM 2109 C CA . ASN A 1 285 ? -45.602 -17.879 -51.906 1.00 36.47 285 ASN A CA 1
ATOM 2110 C C . ASN A 1 285 ? -44.082 -17.560 -51.936 1.00 36.47 285 ASN A C 1
ATOM 2112 O O . ASN A 1 285 ? -43.630 -16.616 -51.302 1.00 36.47 285 ASN A O 1
ATOM 2116 N N . THR A 1 286 ? -43.354 -18.379 -52.718 1.00 37.53 286 THR A N 1
ATOM 2117 C CA . THR A 1 286 ? -42.314 -18.027 -53.726 1.00 37.53 286 THR A CA 1
ATOM 2118 C C . THR A 1 286 ? -41.107 -17.182 -53.264 1.00 37.53 286 THR A C 1
ATOM 2120 O O . THR A 1 286 ? -41.255 -16.013 -52.952 1.00 37.53 286 THR A O 1
ATOM 2123 N N . ALA A 1 287 ? -39.890 -17.709 -53.076 1.00 39.72 287 ALA A N 1
ATOM 2124 C CA . ALA A 1 287 ? -38.910 -18.334 -53.990 1.00 39.72 287 ALA A CA 1
ATOM 2125 C C . ALA A 1 287 ? -38.107 -17.376 -54.906 1.00 39.72 287 ALA A C 1
ATOM 2127 O O . ALA A 1 287 ? -38.653 -16.482 -55.541 1.00 39.72 287 ALA A O 1
ATOM 2128 N N . SER A 1 288 ? -36.815 -17.728 -55.007 1.00 41.03 288 SER A N 1
ATOM 2129 C CA . SER A 1 288 ? -35.720 -17.282 -55.890 1.00 41.03 288 SER A CA 1
ATOM 2130 C C . SER A 1 288 ? -34.947 -15.996 -55.548 1.00 41.03 288 SER A C 1
ATOM 2132 O O . SER A 1 288 ? -35.561 -14.967 -55.324 1.00 41.03 288 SER A O 1
ATOM 2134 N N . SER A 1 289 ? -33.609 -15.869 -55.563 1.00 47.56 289 SER A N 1
ATOM 2135 C CA . SER A 1 289 ? -32.386 -16.715 -55.585 1.00 47.56 289 SER A CA 1
ATOM 2136 C C . SER A 1 289 ? -31.330 -16.108 -56.537 1.00 47.56 289 SER A C 1
ATOM 2138 O O . SER A 1 289 ? -31.627 -15.955 -57.718 1.00 47.56 289 SER A O 1
ATOM 2140 N N . HIS A 1 290 ? -30.101 -15.916 -56.021 1.00 43.59 290 HIS A N 1
ATOM 2141 C CA . HIS A 1 290 ? -28.789 -15.720 -56.697 1.00 43.59 290 HIS A CA 1
ATOM 2142 C C . HIS A 1 290 ? -28.600 -14.392 -57.487 1.00 43.59 290 HIS A C 1
ATOM 2144 O O . HIS A 1 290 ? -29.570 -13.812 -57.940 1.00 43.59 290 HIS A O 1
ATOM 2150 N N . VAL A 1 291 ? -27.419 -13.779 -57.681 1.00 41.25 291 VAL A N 1
ATOM 2151 C CA . VAL A 1 291 ? -26.022 -14.237 -57.852 1.00 41.25 291 VAL A CA 1
ATOM 2152 C C . VAL A 1 291 ? -25.044 -13.090 -57.470 1.00 41.25 291 VAL A C 1
ATOM 2154 O O . VAL A 1 291 ? -25.405 -11.918 -57.492 1.00 41.25 291 VAL A O 1
ATOM 2157 N N . ALA A 1 292 ? -23.806 -13.471 -57.142 1.00 46.38 292 ALA A N 1
ATOM 2158 C CA . ALA A 1 292 ? -22.587 -12.690 -56.890 1.00 46.38 292 ALA A CA 1
ATOM 2159 C C . ALA A 1 292 ? -22.160 -11.663 -57.966 1.00 46.38 292 ALA A C 1
ATOM 2161 O O . ALA A 1 292 ? -22.514 -11.843 -59.121 1.00 46.38 292 ALA A O 1
ATOM 2162 N N . THR A 1 293 ? -21.264 -10.719 -57.608 1.00 42.53 293 THR A N 1
ATOM 2163 C CA . THR A 1 293 ? -19.937 -10.536 -58.261 1.00 42.53 293 THR A CA 1
ATOM 2164 C C . THR A 1 293 ? -19.011 -9.535 -57.539 1.00 42.53 293 THR A C 1
ATOM 2166 O O . THR A 1 293 ? -19.451 -8.517 -57.016 1.00 42.53 293 THR A O 1
ATOM 2169 N N . LEU A 1 294 ? -17.712 -9.867 -57.584 1.00 42.41 294 LEU A N 1
ATOM 2170 C CA . LEU A 1 294 ? -16.482 -9.114 -57.277 1.00 42.41 294 LEU A CA 1
ATOM 2171 C C . LEU A 1 294 ? -16.376 -7.726 -57.947 1.00 42.41 294 LEU A C 1
ATOM 2173 O O . LEU A 1 294 ? -16.803 -7.578 -59.089 1.00 42.41 294 LEU A O 1
ATOM 2177 N N . SER A 1 295 ? -15.613 -6.798 -57.345 1.00 40.84 295 SER A N 1
ATOM 2178 C CA . SER A 1 295 ? -14.702 -5.888 -58.080 1.00 40.84 295 SER A CA 1
ATOM 2179 C C . SER A 1 295 ? -13.645 -5.232 -57.175 1.00 40.84 295 SER A C 1
ATOM 2181 O O . SER A 1 295 ? -13.973 -4.633 -56.155 1.00 40.84 295 SER A O 1
ATOM 2183 N N . LEU A 1 296 ? -12.374 -5.358 -57.584 1.00 45.59 296 LEU A N 1
ATOM 2184 C CA . LEU A 1 296 ? -11.213 -4.596 -57.108 1.00 45.59 296 LEU A CA 1
ATOM 2185 C C . LEU A 1 296 ? -11.258 -3.156 -57.639 1.00 45.59 296 LEU A C 1
ATOM 2187 O O . LEU A 1 296 ? -11.585 -2.960 -58.807 1.00 45.59 296 LEU A O 1
ATOM 2191 N N . VAL A 1 297 ? -10.753 -2.191 -56.863 1.00 51.06 297 VAL A N 1
ATOM 2192 C CA . VAL A 1 297 ? -10.122 -0.980 -57.418 1.00 51.06 297 VAL A CA 1
ATOM 2193 C C . VAL A 1 297 ? -9.012 -0.461 -56.499 1.00 51.06 297 VAL A C 1
ATOM 2195 O O . VAL A 1 297 ? -9.230 -0.157 -55.330 1.00 51.06 297 VAL A O 1
ATOM 2198 N N . PHE A 1 298 ? -7.814 -0.389 -57.079 1.00 46.88 298 PHE A N 1
ATOM 2199 C CA . PHE A 1 298 ? -6.619 0.324 -56.628 1.00 46.88 298 PHE A CA 1
ATOM 2200 C C . PHE A 1 298 ? -6.833 1.840 -56.749 1.00 46.88 298 PHE A C 1
ATOM 2202 O O . PHE A 1 298 ? -7.313 2.273 -57.791 1.00 46.88 298 PHE A O 1
ATOM 2209 N N . PHE A 1 299 ? -6.337 2.641 -55.800 1.00 47.72 299 PHE A N 1
ATOM 2210 C CA . PHE A 1 299 ? -5.841 3.991 -56.103 1.00 47.72 299 PHE A CA 1
ATOM 2211 C C . PHE A 1 299 ? -4.588 4.312 -55.284 1.00 47.72 299 PHE A C 1
ATOM 2213 O O . PHE A 1 299 ? -4.610 4.448 -54.066 1.00 47.72 299 PHE A O 1
ATOM 2220 N N . MET A 1 300 ? -3.485 4.423 -56.018 1.00 44.50 300 MET A N 1
ATOM 2221 C CA . MET A 1 300 ? -2.242 5.079 -55.639 1.00 44.50 300 MET A CA 1
ATOM 2222 C C . MET A 1 300 ? -2.429 6.592 -55.841 1.00 44.50 300 MET A C 1
ATOM 2224 O O . MET A 1 300 ? -3.021 7.007 -56.838 1.00 44.50 300 MET A O 1
ATOM 2228 N N . SER A 1 301 ? -1.920 7.435 -54.945 1.00 50.66 301 SER A N 1
ATOM 2229 C CA . SER A 1 301 ? -1.750 8.868 -55.221 1.00 50.66 301 SER A CA 1
ATOM 2230 C C . SER A 1 301 ? -0.503 9.397 -54.522 1.00 50.66 301 SER A C 1
ATOM 2232 O O . SER A 1 301 ? -0.437 9.482 -53.301 1.00 50.66 301 SER A O 1
ATOM 2234 N N . ILE A 1 302 ? 0.492 9.724 -55.348 1.00 48.69 302 ILE A N 1
ATOM 2235 C CA . ILE A 1 302 ? 1.628 10.590 -55.036 1.00 48.69 302 ILE A CA 1
ATOM 2236 C C . ILE A 1 302 ? 1.206 12.014 -55.405 1.00 48.69 302 ILE A C 1
ATOM 2238 O O . ILE A 1 302 ? 0.733 12.228 -56.521 1.00 48.69 302 ILE A O 1
ATOM 2242 N N . ALA A 1 303 ? 1.463 12.988 -54.533 1.00 50.22 303 ALA A N 1
ATOM 2243 C CA . ALA A 1 303 ? 1.683 14.368 -54.953 1.00 50.22 303 ALA A CA 1
ATOM 2244 C C . ALA A 1 303 ? 2.720 15.039 -54.042 1.00 50.22 303 ALA A C 1
ATOM 2246 O O . ALA A 1 303 ? 2.573 15.114 -52.827 1.00 50.22 303 ALA A O 1
ATOM 2247 N N . LEU A 1 304 ? 3.787 15.477 -54.701 1.00 49.28 304 LEU A N 1
ATOM 2248 C CA . LEU A 1 304 ? 4.924 16.256 -54.240 1.00 49.28 304 LEU A CA 1
ATOM 2249 C C . LEU A 1 304 ? 4.558 17.749 -54.282 1.00 49.28 304 LEU A C 1
ATOM 2251 O O . LEU A 1 304 ? 4.099 18.200 -55.329 1.00 49.28 304 LEU A O 1
ATOM 2255 N N . THR A 1 305 ? 4.867 18.529 -53.243 1.00 54.59 305 THR A N 1
ATOM 2256 C CA . THR A 1 305 ? 5.117 19.977 -53.391 1.00 54.59 305 THR A CA 1
ATOM 2257 C C . THR A 1 305 ? 6.216 20.459 -52.444 1.00 54.59 305 THR A C 1
ATOM 2259 O O . THR A 1 305 ? 6.168 20.211 -51.243 1.00 54.59 305 THR A O 1
ATOM 2262 N N . LEU A 1 306 ? 7.195 21.134 -53.055 1.00 55.59 306 LEU A N 1
ATOM 2263 C CA . LEU A 1 306 ? 8.315 21.890 -52.486 1.00 55.59 306 LEU A CA 1
ATOM 2264 C C . LEU A 1 306 ? 7.893 23.276 -51.939 1.00 55.59 306 LEU A C 1
ATOM 2266 O O . LEU A 1 306 ? 6.773 23.713 -52.194 1.00 55.59 306 LEU A O 1
ATOM 2270 N N . PHE A 1 307 ? 8.895 23.964 -51.356 1.00 55.09 307 PHE A N 1
ATOM 2271 C CA . PHE A 1 307 ? 9.043 25.375 -50.925 1.00 55.09 307 PHE A CA 1
ATOM 2272 C C . PHE A 1 307 ? 8.793 25.584 -49.418 1.00 55.09 307 PHE A C 1
ATOM 2274 O O . PHE A 1 307 ? 7.706 25.282 -48.944 1.00 55.09 307 PHE A O 1
ATOM 2281 N N . CYS A 1 308 ? 9.732 26.054 -48.585 1.00 54.38 308 CYS A N 1
ATOM 2282 C CA . CYS A 1 308 ? 11.048 26.698 -48.752 1.00 54.38 308 CYS A CA 1
ATOM 2283 C C . CYS A 1 308 ? 12.067 26.131 -47.751 1.00 54.38 308 CYS A C 1
ATOM 2285 O O . CYS A 1 308 ? 11.625 25.584 -46.716 1.00 54.38 308 CYS A O 1
#

InterPro domains:
  IPR003245 Phytocyanin domain [PF02298] (39-121)
  IPR003245 Phytocyanin domain [PF02298] (157-242)
  IPR003245 Phytocyanin domain [PS51485] (25-129)
  IPR003245 Phytocyanin domain [PS51485] (147-250)
  IPR008972 Cupredoxin [G3DSA:2.60.40.420] (25-137)
  IPR008972 Cupredoxin [G3DSA:2.60.40.420] (146-261)
  IPR008972 Cupredoxin [SSF49503] (24-127)
  IPR008972 Cupredoxin [SSF49503] (147-248)
  IPR028871 Blue (type 1) copper protein, binding site [PS00196] (105-121)
  IPR028871 Blue (type 1) copper protein, binding site [PS00196] (226-242)
  IPR039391 Phytocyanin-like [PTHR33021] (147-284)

Radius of gyration: 33.44 Å; chains: 1; bounding box: 77×63×129 Å

Organism: Gossypium barbadense (NCBI:txid3634)

Sequence (308 aa):
MGGKITMAALLVILAANLLQSTYGRTYTVGDSTGWRIPTNNNDDFYDDWADNKDFLVGDVLVFNFTNGQHNVVEVTEGGYDACNAANPVSTVSTGPARITLNRTGEYYFICGIPGHCSAGQKLNVEVRNGNPTGGVTPSTPITPTTTTYTVGDSTGWRVPTNNDDFYEDWADNKHFVVGDVLVFNFTTGQHNVAEVTEDGYDDCNAANAISTLTTGPARVTLNSTGDHYFICSIPGHCSAGQKLKVEVRNGNRTSTSPTPGTPSAAAPGTPSGTTNGTSSSPGTNTASSHVATLSLVFFMSIALTLFC

Secondary structure (DSSP, 8-state):
------HHHHHHHHHHTT----PPPEEETTTTT-SS--STT-TTHHHHHHTT--EETT-EEEE---BTTB-EEEE-HHHHHTT--SS-SEEE-SSSEEEE--SSEEEEEE--STTTGGGT-EEEEEEE---SS------------PPEEETTTTT-SS--SS-TTHHHHHHHT--EETT-EEEE---BTTB-EEEE-HHHHHTT--TT-SEEE-SSSEEEE--SSEEEEEE--STTTGGGT-EEEEEEEPS------------PPPPPP-PPP-----------------------------------

Foldseek 3Di:
DDDDPDVVNVVVVVVVVPPPPPQAAEDAQLVVVFQFQDPPLPLCSRVVVQPPDAAEQNYKYWGADDAPRWKKFKDDPVCLVVVNRPDTPDIGRDPRDIDGRHDFAKIKIATNDPPRSVSNSIHMHGYYYDDPDDDPPPPPPPPQPAAEDQQLVVVFQFQDDPDLCSRVVVQVVDAAAAFHKYWGADAQPRWKKFKDDPVCLVVVHRPPTPDIGRHPRDMDGRHDFAKIKIATSDPPRSVSNSIHIHGYHHGDDPDPPPDPDDPDDDDDDDDDDDDDDDDDDDDDDDDDDDDDDDDDDDDDDDDDDDDD